Protein AF-A0A8J6Z5C6-F1 (afdb_monomer)

Secondary structure (DSSP, 8-state):
----EEEEEEEETTEEEE--------SSS----GGGGSPTT--EEEEEESSTTSSHHHHHHHHHHHHHHTT--EEEEEE----SSB-TTT-PBPPPB-PPTT-EEEEEHHHHHT-SSEEEEEEEEE--SSS--EEEEEEEE---B---S--SHHHHHHHHHHHHHTT-SEEEEEEPTT-GGGG-TTT-SEEEEEE-TTT-S-HHHHHHHHHHHHHHHHPPPP---HHHHTTHHHHTTT-EEEE--TTSPPEEEPSSP-HHHHHHHHHHH---TT-EEE-SS---HHHHHHH-

Mean predicted aligned error: 11.45 Å

Solvent-accessible surface area (backbone atoms only — not comparable to full-atom values): 16321 Å² total; per-residue (Å²): 133,91,77,66,60,81,47,38,33,26,56,56,98,87,42,65,41,82,54,79,79,76,83,62,86,54,86,99,52,83,73,79,63,68,80,70,48,52,56,89,88,60,36,29,34,16,41,33,29,76,26,72,84,25,45,54,64,60,52,52,38,51,42,38,49,56,38,45,79,68,68,52,32,36,24,40,35,27,46,35,67,70,75,53,82,40,41,92,89,69,76,43,69,65,79,58,44,52,51,39,59,62,18,34,37,38,20,14,56,66,35,56,72,74,26,68,28,37,68,46,80,74,48,77,69,37,88,51,97,89,61,58,40,20,29,35,26,34,26,70,37,53,32,46,32,45,62,38,46,24,51,44,74,67,49,45,50,44,44,53,53,50,33,58,77,73,64,41,64,35,33,44,32,49,30,30,76,72,39,63,74,42,62,32,77,93,74,24,42,24,37,36,50,25,45,34,64,66,59,37,86,52,61,71,60,43,52,50,57,49,48,58,57,50,46,68,58,60,56,77,86,74,83,64,56,74,61,56,52,68,46,47,77,44,44,77,72,51,21,32,38,37,34,54,36,81,90,45,72,76,45,75,40,66,72,82,77,51,38,60,58,53,29,52,51,46,60,74,67,70,44,68,77,87,36,48,77,47,69,61,75,87,85,44,72,73,48,47,65,41,38,109

Structure (mmCIF, N/CA/C/O backbone):
data_AF-A0A8J6Z5C6-F1
#
_entry.id   AF-A0A8J6Z5C6-F1
#
loop_
_atom_site.group_PDB
_atom_site.id
_atom_site.type_symbol
_atom_site.label_atom_id
_atom_site.label_alt_id
_atom_site.label_comp_id
_atom_site.label_asym_id
_atom_site.label_entity_id
_atom_site.label_seq_id
_atom_site.pdbx_PDB_ins_code
_atom_site.Cartn_x
_atom_site.Cartn_y
_atom_site.Cartn_z
_atom_site.occupancy
_atom_site.B_iso_or_equiv
_atom_site.auth_seq_id
_atom_site.auth_comp_id
_atom_site.auth_asym_id
_atom_site.auth_atom_id
_atom_site.pdbx_PDB_model_num
ATOM 1 N N . MET A 1 1 ? -5.268 28.852 -2.024 1.00 24.97 1 MET A N 1
ATOM 2 C CA . MET A 1 1 ? -6.071 27.633 -2.254 1.00 24.97 1 MET A CA 1
ATOM 3 C C . MET A 1 1 ? -5.165 26.640 -2.978 1.00 24.97 1 MET A C 1
ATOM 5 O O . MET A 1 1 ? -4.798 26.905 -4.113 1.00 24.97 1 MET A O 1
ATOM 9 N N . ALA A 1 2 ? -4.662 25.604 -2.300 1.00 24.92 2 ALA A N 1
ATOM 10 C CA . ALA A 1 2 ? -3.781 24.619 -2.933 1.00 24.92 2 ALA A CA 1
ATOM 11 C C . ALA A 1 2 ? -4.645 23.656 -3.759 1.00 24.92 2 ALA A C 1
ATOM 13 O O . ALA A 1 2 ? -5.286 22.771 -3.202 1.00 24.92 2 ALA A O 1
ATOM 14 N N . GLY A 1 3 ? -4.730 23.882 -5.070 1.00 28.73 3 GLY A N 1
ATOM 15 C CA . GLY A 1 3 ? -5.411 22.963 -5.978 1.00 28.73 3 GLY A CA 1
ATOM 16 C C . GLY A 1 3 ? -4.585 21.689 -6.141 1.00 28.73 3 GLY A C 1
ATOM 17 O O . GLY A 1 3 ? -3.412 21.760 -6.503 1.00 28.73 3 GLY A O 1
ATOM 18 N N . PHE A 1 4 ? -5.179 20.531 -5.869 1.00 35.91 4 PHE A N 1
ATOM 19 C CA . PHE A 1 4 ? -4.627 19.228 -6.233 1.00 35.91 4 PHE A CA 1
ATOM 20 C C . PHE A 1 4 ? -5.566 18.575 -7.249 1.00 35.91 4 PHE A C 1
ATOM 22 O O . PHE A 1 4 ? -6.786 18.681 -7.137 1.00 35.91 4 PHE A O 1
ATOM 29 N N . CYS A 1 5 ? -4.997 17.937 -8.270 1.00 40.31 5 CYS A N 1
ATOM 30 C CA . CYS A 1 5 ? -5.755 17.191 -9.270 1.00 40.31 5 CYS A CA 1
ATOM 31 C C . CYS A 1 5 ? -5.738 15.713 -8.877 1.00 40.31 5 CYS A C 1
ATOM 33 O O . CYS A 1 5 ? -4.667 15.152 -8.638 1.00 40.31 5 CYS A O 1
ATOM 35 N N . VAL A 1 6 ? -6.914 15.092 -8.795 1.00 44.38 6 VAL A N 1
ATOM 36 C CA . VAL A 1 6 ? -7.059 13.656 -8.543 1.00 44.38 6 VAL A CA 1
ATOM 37 C C . VAL A 1 6 ? -7.525 13.004 -9.833 1.00 44.38 6 VAL A C 1
ATOM 39 O O . VAL A 1 6 ? -8.583 13.349 -10.357 1.00 44.38 6 VAL A O 1
ATOM 42 N N . ARG A 1 7 ? -6.745 12.050 -10.347 1.00 53.47 7 ARG A N 1
ATOM 43 C CA . ARG A 1 7 ? -7.154 11.214 -11.478 1.00 53.47 7 ARG A CA 1
ATOM 44 C C . ARG A 1 7 ? -7.280 9.775 -10.995 1.00 53.47 7 ARG A C 1
ATOM 46 O O . ARG A 1 7 ? -6.292 9.188 -10.556 1.00 53.47 7 ARG A O 1
ATOM 53 N N . ALA A 1 8 ? -8.498 9.242 -11.042 1.00 49.47 8 ALA A N 1
ATOM 54 C CA . ALA A 1 8 ? -8.755 7.831 -10.798 1.00 49.47 8 ALA A CA 1
ATOM 55 C C . ALA A 1 8 ? -8.442 7.041 -12.069 1.00 49.47 8 ALA A C 1
ATOM 57 O O . ALA A 1 8 ? -8.932 7.364 -13.155 1.00 49.47 8 ALA A O 1
ATOM 58 N N . VAL A 1 9 ? -7.601 6.025 -11.923 1.00 58.88 9 VAL A N 1
ATOM 59 C CA . VAL A 1 9 ? -7.281 5.064 -12.974 1.00 58.88 9 VAL A CA 1
ATOM 60 C C . VAL A 1 9 ? -7.860 3.731 -12.523 1.00 58.88 9 VAL A C 1
ATOM 62 O O . VAL A 1 9 ? -7.524 3.248 -11.441 1.00 58.88 9 VAL A O 1
ATOM 65 N N . GLY A 1 10 ? -8.780 3.175 -13.304 1.00 50.94 10 GLY A N 1
ATOM 66 C CA . GLY A 1 10 ? -9.325 1.837 -13.076 1.00 50.94 10 GLY A CA 1
ATOM 67 C C . GLY A 1 10 ? -8.753 0.850 -14.082 1.00 50.94 10 GLY A C 1
ATOM 68 O O . GLY A 1 10 ? -8.144 1.254 -15.071 1.00 50.94 10 GLY A O 1
ATOM 69 N N . ARG A 1 11 ? -8.944 -0.445 -13.837 1.00 52.28 11 ARG A N 1
ATOM 70 C CA . ARG A 1 11 ? -8.564 -1.502 -14.772 1.00 52.28 11 ARG A CA 1
ATOM 71 C C . ARG A 1 11 ? -9.806 -2.152 -15.373 1.00 52.28 11 ARG A C 1
ATOM 73 O O . ARG A 1 11 ? -10.668 -2.631 -14.646 1.00 52.28 11 ARG A O 1
ATOM 80 N N . GLU A 1 12 ? -9.867 -2.205 -16.699 1.00 52.94 12 GLU A N 1
ATOM 81 C CA . GLU A 1 12 ? -10.928 -2.866 -17.463 1.00 52.94 12 GLU A CA 1
ATOM 82 C C . GLU A 1 12 ? -10.272 -3.846 -18.444 1.00 52.94 12 GLU A C 1
ATOM 84 O O . GLU A 1 12 ? -9.331 -3.491 -19.156 1.00 52.94 12 GLU A O 1
ATOM 89 N N . ASN A 1 13 ? -10.689 -5.117 -18.430 1.00 53.56 13 ASN A N 1
ATOM 90 C CA . ASN A 1 13 ? -10.105 -6.188 -19.260 1.00 53.56 13 ASN A CA 1
ATOM 91 C C . ASN A 1 13 ? -8.568 -6.324 -19.161 1.00 53.56 13 ASN A C 1
ATOM 93 O O . ASN A 1 13 ? -7.895 -6.749 -20.098 1.00 53.56 13 ASN A O 1
ATOM 97 N N . GLY A 1 14 ? -7.989 -5.970 -18.012 1.00 51.84 14 GLY A N 1
ATOM 98 C CA . GLY A 1 14 ? -6.549 -6.072 -17.774 1.00 51.84 14 GLY A CA 1
ATOM 99 C C . GLY A 1 14 ? -5.716 -4.870 -18.238 1.00 51.84 14 GLY A C 1
ATOM 100 O O . GLY A 1 14 ? -4.520 -4.859 -17.935 1.00 51.84 14 GLY A O 1
ATOM 101 N N . ASN A 1 15 ? -6.322 -3.856 -18.863 1.00 46.72 15 ASN A N 1
ATOM 102 C CA . ASN A 1 15 ? -5.680 -2.594 -19.248 1.00 46.72 15 ASN A CA 1
ATOM 103 C C . ASN A 1 15 ? -6.119 -1.449 -18.329 1.00 46.72 15 ASN A C 1
ATOM 105 O O . ASN A 1 15 ? -7.241 -1.447 -17.821 1.00 46.72 15 ASN A O 1
ATOM 109 N N . TRP A 1 16 ? -5.241 -0.471 -18.119 1.00 51.78 16 TRP A N 1
ATOM 110 C CA . TRP A 1 16 ? -5.583 0.746 -17.387 1.00 51.78 16 TRP A CA 1
ATOM 111 C C . TRP A 1 16 ? -6.468 1.654 -18.248 1.00 51.78 16 TRP A C 1
ATOM 113 O O . TRP A 1 16 ? -6.115 1.980 -19.381 1.00 51.78 16 TRP A O 1
ATOM 123 N N . THR A 1 17 ? -7.608 2.080 -17.709 1.00 46.75 17 THR A N 1
ATOM 124 C CA . THR A 1 17 ? -8.531 3.026 -18.344 1.00 46.75 17 THR A CA 1
ATOM 125 C C . THR A 1 17 ? -8.571 4.335 -17.555 1.00 46.75 17 THR A C 1
ATOM 127 O O . THR A 1 17 ? -8.575 4.363 -16.319 1.00 46.75 17 THR A O 1
ATOM 130 N N . PHE A 1 18 ? -8.570 5.458 -18.282 1.00 51.19 18 PHE A N 1
ATOM 131 C CA . PHE A 1 18 ? -8.600 6.796 -17.691 1.00 51.19 18 PHE A CA 1
ATOM 132 C C . PHE A 1 18 ? -10.026 7.320 -17.675 1.00 51.19 18 PHE A C 1
ATOM 134 O O . PHE A 1 18 ? -10.549 7.739 -18.706 1.00 51.19 18 PHE A O 1
ATOM 141 N N . GLY A 1 19 ? -10.631 7.353 -16.491 1.00 44.41 19 GLY A N 1
ATOM 142 C CA . GLY A 1 19 ? -11.879 8.070 -16.279 1.00 44.41 19 GLY A CA 1
ATOM 143 C C . GLY A 1 19 ? -11.632 9.575 -16.163 1.00 44.41 19 GLY A C 1
ATOM 144 O O . GLY A 1 19 ? -10.737 10.023 -15.443 1.00 44.41 19 GLY A O 1
ATOM 145 N N . GLN A 1 20 ? -12.449 10.371 -16.849 1.00 39.94 20 GLN A N 1
ATOM 146 C CA . GLN A 1 20 ? -12.706 11.764 -16.493 1.00 39.94 20 GLN A CA 1
ATOM 147 C C . GLN A 1 20 ? -14.164 11.805 -16.025 1.00 39.94 20 GLN A C 1
ATOM 149 O O . GLN A 1 20 ? -15.068 11.722 -16.852 1.00 39.94 20 GLN A O 1
ATOM 154 N N . LYS A 1 21 ? -14.430 11.888 -14.716 1.00 40.25 21 LYS A N 1
ATOM 155 C CA . LYS A 1 21 ? -15.774 12.280 -14.271 1.00 40.25 21 LYS A CA 1
ATOM 156 C C . LYS A 1 21 ? -15.838 13.802 -14.290 1.00 40.25 21 LYS A C 1
ATOM 158 O O . LYS A 1 21 ? -15.029 14.464 -13.640 1.00 40.25 21 LYS A O 1
ATOM 163 N N . LYS A 1 22 ? -16.757 14.348 -15.093 1.00 36.62 22 LYS A N 1
ATOM 164 C CA . LYS A 1 22 ? -17.118 15.767 -15.027 1.00 36.62 22 LYS A CA 1
ATOM 165 C C . LYS A 1 22 ? -17.648 16.051 -13.625 1.00 36.62 22 LYS A C 1
ATOM 167 O O . LYS A 1 22 ? -18.359 15.233 -13.052 1.00 36.62 22 LYS A O 1
ATOM 172 N N . VAL A 1 23 ? -17.271 17.201 -13.082 1.00 39.31 23 VAL A N 1
ATOM 173 C CA . VAL A 1 23 ? -17.863 17.704 -11.849 1.00 39.31 23 VAL A CA 1
ATOM 174 C C . VAL A 1 23 ? -19.319 18.042 -12.169 1.00 39.31 23 VAL A C 1
ATOM 176 O O . VAL A 1 23 ? -19.561 18.889 -13.024 1.00 39.31 23 VAL A O 1
ATOM 179 N N . GLU A 1 24 ? -20.274 17.340 -11.565 1.00 35.66 24 GLU A N 1
ATOM 180 C CA . GLU A 1 24 ? -21.697 17.658 -11.711 1.00 35.66 24 GLU A CA 1
ATOM 181 C C . GLU A 1 24 ? -22.130 18.610 -10.587 1.00 35.66 24 GLU A C 1
ATOM 183 O O . GLU A 1 24 ? -21.740 18.444 -9.428 1.00 35.66 24 GLU A O 1
ATOM 188 N N . GLU A 1 25 ? -22.903 19.640 -10.940 1.00 32.00 25 GLU A N 1
ATOM 189 C CA . GLU A 1 25 ? -23.510 20.561 -9.980 1.00 32.00 25 GLU A CA 1
ATOM 190 C C . GLU A 1 25 ? -24.674 19.867 -9.264 1.00 32.00 25 GLU A C 1
ATOM 192 O O . GLU A 1 25 ? -25.709 19.579 -9.861 1.00 32.00 25 GLU A O 1
ATOM 197 N N . MET A 1 26 ? -24.532 19.643 -7.959 1.00 37.94 26 MET A N 1
ATOM 198 C CA . MET A 1 26 ? -25.648 19.324 -7.072 1.00 37.94 26 MET A CA 1
ATOM 199 C C . MET A 1 26 ? -25.678 20.381 -5.968 1.00 37.94 26 MET A C 1
ATOM 201 O O . MET A 1 26 ? -24.803 20.372 -5.115 1.00 37.94 26 MET A O 1
ATOM 205 N N . GLY A 1 27 ? -26.647 21.305 -6.034 1.00 36.66 27 GLY A N 1
ATOM 206 C CA . GLY A 1 27 ? -27.062 22.277 -5.000 1.00 36.66 27 GLY A CA 1
ATOM 207 C C . GLY A 1 27 ? -26.028 22.745 -3.955 1.00 36.66 27 GLY A C 1
ATOM 208 O O . GLY A 1 27 ? -25.632 21.991 -3.075 1.00 36.66 27 GLY A O 1
ATOM 209 N N . PHE A 1 28 ? -25.694 24.044 -3.977 1.00 36.69 28 PHE A N 1
ATOM 210 C CA . PHE A 1 28 ? -24.755 24.727 -3.062 1.00 36.69 28 PHE A CA 1
ATOM 211 C C . PHE A 1 28 ? -23.359 24.076 -2.953 1.00 36.69 28 PHE A C 1
ATOM 213 O O . PHE A 1 28 ? -22.791 23.952 -1.870 1.00 36.69 28 PHE A O 1
ATOM 220 N N . GLY A 1 29 ? -22.757 23.736 -4.096 1.00 41.53 29 GLY A N 1
ATOM 221 C CA . GLY A 1 29 ? -21.311 23.520 -4.212 1.00 41.53 29 GLY A CA 1
ATOM 222 C C . GLY A 1 29 ? -20.905 22.379 -5.145 1.00 41.53 29 GLY A C 1
ATOM 223 O O . GLY A 1 29 ? -21.643 21.427 -5.364 1.00 41.53 29 GLY A O 1
ATOM 224 N N . LEU A 1 30 ? -19.686 22.464 -5.683 1.00 39.62 30 LEU A N 1
ATOM 225 C CA . LEU A 1 30 ? -19.041 21.387 -6.440 1.00 39.62 30 LEU A CA 1
ATOM 226 C C . LEU A 1 30 ? -18.433 20.386 -5.442 1.00 39.62 30 LEU A C 1
ATOM 228 O O . LEU A 1 30 ? -17.382 20.670 -4.863 1.00 39.62 30 LEU A O 1
ATOM 232 N N . LYS A 1 31 ? -19.060 19.223 -5.216 1.00 50.09 31 LYS A N 1
ATOM 233 C CA . LYS A 1 31 ? -18.489 18.158 -4.368 1.00 50.09 31 LYS A CA 1
ATOM 234 C C . LYS A 1 31 ? -18.267 16.891 -5.195 1.00 50.09 31 LYS A C 1
ATOM 236 O O . LYS A 1 31 ? -19.179 16.104 -5.410 1.00 50.09 31 LYS A O 1
ATOM 241 N N . MET A 1 32 ? -17.040 16.696 -5.675 1.00 58.56 32 MET A N 1
ATOM 242 C CA . MET A 1 32 ? -16.640 15.457 -6.349 1.00 58.56 32 MET A CA 1
ATOM 243 C C . MET A 1 32 ? -16.457 14.352 -5.301 1.00 58.56 32 MET A C 1
ATOM 245 O O . MET A 1 32 ? -15.564 14.462 -4.462 1.00 58.56 32 MET A O 1
ATOM 249 N N . ARG A 1 33 ? -17.274 13.292 -5.353 1.00 71.88 33 ARG A N 1
ATOM 250 C CA . ARG A 1 33 ? -17.019 12.063 -4.586 1.00 71.88 33 ARG A CA 1
ATOM 251 C C . ARG A 1 33 ? -15.951 11.238 -5.289 1.00 71.88 33 ARG A C 1
ATOM 253 O O . ARG A 1 33 ? -16.151 10.701 -6.380 1.00 71.88 33 ARG A O 1
ATOM 260 N N . ILE A 1 34 ? -14.789 11.152 -4.662 1.00 75.94 34 ILE A N 1
ATOM 261 C CA . ILE A 1 34 ? -13.611 10.490 -5.227 1.00 75.94 34 ILE A CA 1
ATOM 262 C C . ILE A 1 34 ? -13.839 8.977 -5.297 1.00 75.94 34 ILE A C 1
ATOM 264 O O . ILE A 1 34 ? -13.483 8.343 -6.289 1.00 75.94 34 ILE A O 1
ATOM 268 N N . SER A 1 35 ? -14.509 8.414 -4.292 1.00 75.62 35 SER A N 1
ATOM 269 C CA . SER A 1 35 ? -14.927 7.006 -4.222 1.00 75.62 35 SER A CA 1
ATOM 270 C C . SER A 1 35 ? -15.781 6.557 -5.413 1.00 75.62 35 SER A C 1
ATOM 272 O O . SER A 1 35 ? -15.736 5.392 -5.800 1.00 75.62 35 SER A O 1
ATOM 274 N N . GLU A 1 36 ? -16.509 7.474 -6.052 1.00 77.75 36 GLU A N 1
ATOM 275 C CA . GLU A 1 36 ? -17.340 7.190 -7.227 1.00 77.75 36 GLU A CA 1
ATOM 276 C C . GLU A 1 36 ? -16.576 7.316 -8.550 1.00 77.75 36 GLU A C 1
ATOM 278 O O . GLU A 1 36 ? -17.149 7.104 -9.618 1.00 77.75 36 GLU A O 1
ATOM 283 N N . SER A 1 37 ? -15.296 7.686 -8.512 1.00 69.69 37 SER A N 1
ATOM 284 C CA . SER A 1 37 ? -14.478 7.878 -9.716 1.00 69.69 37 SER A CA 1
ATOM 285 C C . SER A 1 37 ? -13.939 6.568 -10.293 1.00 69.69 37 SER A C 1
ATOM 287 O O . SER A 1 37 ? -13.426 6.563 -11.411 1.00 69.69 37 SER A O 1
ATOM 289 N N . PHE A 1 38 ? -14.046 5.463 -9.554 1.00 72.88 38 PHE A N 1
ATOM 290 C CA . PHE A 1 38 ? -13.599 4.153 -10.012 1.00 72.88 38 PHE A CA 1
ATOM 291 C C . PHE A 1 38 ? -14.667 3.455 -10.864 1.00 72.88 38 PHE A C 1
ATOM 293 O O . PHE A 1 38 ? -15.854 3.527 -10.533 1.00 72.88 38 PHE A O 1
ATOM 300 N N . PRO A 1 39 ? -14.265 2.733 -11.926 1.00 69.88 39 PRO A N 1
ATOM 301 C CA . PRO A 1 39 ? -15.148 1.802 -12.616 1.00 69.88 39 PRO A CA 1
ATOM 302 C C . PRO A 1 39 ? -15.754 0.752 -11.664 1.00 69.88 39 PRO A C 1
ATOM 304 O O . PRO A 1 39 ? -15.177 0.458 -10.609 1.00 69.88 39 PRO A O 1
ATOM 307 N N . PRO A 1 40 ? -16.891 0.135 -12.029 1.00 72.75 40 PRO A N 1
ATOM 308 C CA . PRO A 1 40 ? -17.409 -1.022 -11.308 1.00 72.75 40 PRO A CA 1
ATOM 309 C C . PRO A 1 40 ? -16.365 -2.146 -11.220 1.00 72.75 40 PRO A C 1
ATOM 311 O O . PRO A 1 40 ? -15.624 -2.393 -12.165 1.00 72.75 40 PRO A O 1
ATOM 314 N N . GLY A 1 41 ? -16.321 -2.850 -10.087 1.00 78.62 41 GLY A N 1
ATOM 315 C CA . GLY A 1 41 ? -15.446 -4.015 -9.895 1.00 78.62 41 GLY A CA 1
ATOM 316 C C . GLY A 1 41 ? -14.058 -3.718 -9.319 1.00 78.62 41 GLY A C 1
ATOM 317 O O . GLY A 1 41 ? -13.369 -4.657 -8.928 1.00 78.62 41 GLY A O 1
ATOM 318 N N . ILE A 1 42 ? -13.669 -2.448 -9.181 1.00 84.12 42 ILE A N 1
ATOM 319 C CA . ILE A 1 42 ? -12.430 -2.063 -8.492 1.00 84.12 42 ILE A CA 1
ATOM 320 C C . ILE A 1 42 ? -12.566 -2.341 -6.992 1.00 84.12 42 ILE A C 1
ATOM 322 O O . ILE A 1 42 ? -13.411 -1.741 -6.324 1.00 84.12 42 ILE A O 1
ATOM 326 N N . ARG A 1 43 ? -11.733 -3.245 -6.460 1.00 89.31 43 ARG A N 1
ATOM 327 C CA . ARG A 1 43 ? -11.734 -3.605 -5.033 1.00 89.31 43 ARG A CA 1
ATOM 328 C C . ARG A 1 43 ? -10.494 -3.123 -4.313 1.00 89.31 43 ARG A C 1
ATOM 330 O O . ARG A 1 43 ? -10.603 -2.716 -3.169 1.00 89.31 43 ARG A O 1
ATOM 337 N N . THR A 1 44 ? -9.329 -3.147 -4.942 1.00 90.88 44 THR A N 1
ATOM 338 C CA . THR A 1 44 ? -8.077 -2.707 -4.322 1.00 90.88 44 THR A CA 1
ATOM 339 C C . THR A 1 44 ? -7.558 -1.471 -5.030 1.00 90.88 44 THR A C 1
ATOM 341 O O . THR A 1 44 ? -7.374 -1.481 -6.244 1.00 90.88 44 THR A O 1
ATOM 344 N N . VAL A 1 45 ? -7.342 -0.400 -4.271 1.00 89.75 45 VAL A N 1
ATOM 345 C CA . VAL A 1 45 ? -6.920 0.903 -4.780 1.00 89.75 45 VAL A CA 1
ATOM 346 C C . VAL A 1 45 ? -5.630 1.328 -4.100 1.00 89.75 45 VAL A C 1
ATOM 348 O O . VAL A 1 45 ? -5.556 1.413 -2.874 1.00 89.75 45 VAL A O 1
ATOM 351 N N . SER A 1 46 ? -4.631 1.680 -4.903 1.00 87.19 46 SER A N 1
ATOM 352 C CA . SER A 1 46 ? -3.368 2.235 -4.420 1.00 87.19 46 SER A CA 1
ATOM 353 C C . SER A 1 46 ? -3.333 3.745 -4.578 1.00 87.19 46 SER A C 1
ATOM 355 O O . SER A 1 46 ? -3.528 4.272 -5.672 1.00 87.19 46 SER A O 1
ATOM 357 N N . ILE A 1 47 ? -3.037 4.452 -3.490 1.00 85.88 47 ILE A N 1
ATOM 358 C CA . ILE A 1 47 ? -2.818 5.898 -3.519 1.00 85.88 47 ILE A CA 1
ATOM 359 C C . ILE A 1 47 ? -1.319 6.138 -3.625 1.00 85.88 47 ILE A C 1
ATOM 361 O O . ILE A 1 47 ? -0.561 5.891 -2.686 1.00 85.88 47 ILE A O 1
ATOM 365 N N . ILE A 1 48 ? -0.890 6.628 -4.784 1.00 81.06 48 ILE A N 1
ATOM 366 C CA . ILE A 1 48 ? 0.505 6.958 -5.071 1.00 81.06 48 ILE A CA 1
ATOM 367 C C . ILE A 1 48 ? 0.651 8.464 -5.243 1.00 81.06 48 ILE A C 1
ATOM 369 O O . ILE A 1 48 ? -0.310 9.183 -5.502 1.00 81.06 48 ILE A O 1
ATOM 373 N N . GLY A 1 49 ? 1.864 8.980 -5.096 1.00 77.00 49 GLY A N 1
ATOM 374 C CA . GLY A 1 49 ? 2.086 10.410 -5.257 1.00 77.00 49 GLY A CA 1
ATOM 375 C C . GLY A 1 49 ? 3.508 10.725 -5.655 1.00 77.00 49 GLY A C 1
ATOM 376 O O . GLY A 1 49 ? 4.436 10.070 -5.174 1.00 77.00 49 GLY A O 1
ATOM 377 N N . MET A 1 50 ? 3.642 11.738 -6.510 1.00 74.00 50 MET A N 1
ATOM 378 C CA . MET A 1 50 ? 4.912 12.125 -7.132 1.00 74.00 50 MET A CA 1
ATOM 379 C C . MET A 1 50 ? 5.875 12.783 -6.137 1.00 74.00 50 MET A C 1
ATOM 381 O O . MET A 1 50 ? 7.084 12.618 -6.247 1.00 74.00 50 MET A O 1
ATOM 385 N N . SER A 1 51 ? 5.352 13.487 -5.128 1.00 68.19 51 SER A N 1
ATOM 386 C CA . SER A 1 51 ? 6.134 14.148 -4.076 1.00 68.19 51 SER A CA 1
ATOM 387 C C . SER A 1 51 ? 5.752 13.688 -2.662 1.00 68.19 51 SER A C 1
ATOM 389 O O . SER A 1 51 ? 4.671 13.127 -2.407 1.00 68.19 51 SER A O 1
ATOM 391 N N . LYS A 1 52 ? 6.643 13.944 -1.693 1.00 62.09 52 LYS A N 1
ATOM 392 C CA . LYS A 1 52 ? 6.256 13.992 -0.276 1.00 62.09 52 LYS A CA 1
ATOM 393 C C . LYS A 1 52 ? 5.324 15.190 -0.083 1.00 62.09 52 LYS A C 1
ATOM 395 O O . LYS A 1 52 ? 5.463 16.199 -0.764 1.00 62.09 52 LYS A O 1
ATOM 400 N N . ASN A 1 53 ? 4.331 15.059 0.792 1.00 65.56 53 ASN A N 1
ATOM 401 C CA . ASN A 1 53 ? 3.312 16.094 1.015 1.00 65.56 53 ASN A CA 1
ATOM 402 C C . ASN A 1 53 ? 2.506 16.480 -0.244 1.00 65.56 53 ASN A C 1
ATOM 404 O O . ASN A 1 53 ? 1.975 17.580 -0.329 1.00 65.56 53 ASN A O 1
ATOM 408 N N . ALA A 1 54 ? 2.368 15.574 -1.220 1.00 65.50 54 ALA A N 1
ATOM 409 C CA . ALA A 1 54 ? 1.488 15.776 -2.379 1.00 65.50 54 ALA A CA 1
ATOM 410 C C . ALA A 1 54 ? -0.009 15.880 -2.009 1.00 65.50 54 ALA A C 1
ATOM 412 O O . ALA A 1 54 ? -0.818 16.228 -2.856 1.00 65.50 54 ALA A O 1
ATOM 413 N N . GLY A 1 55 ? -0.386 15.544 -0.767 1.00 73.88 55 GLY A N 1
ATOM 414 C CA . GLY A 1 55 ? -1.783 15.432 -0.333 1.00 73.88 55 GLY A CA 1
ATOM 415 C C . GLY A 1 55 ? -2.320 13.996 -0.299 1.00 73.88 55 GLY A C 1
ATOM 416 O O . GLY A 1 55 ? -3.519 13.811 -0.134 1.00 73.88 55 GLY A O 1
ATOM 417 N N . LYS A 1 56 ? -1.456 12.971 -0.416 1.00 80.19 56 LYS A N 1
ATOM 418 C CA . LYS A 1 56 ? -1.853 11.548 -0.360 1.00 80.19 56 LYS A CA 1
ATOM 419 C C . LYS A 1 56 ? -2.707 11.212 0.860 1.00 80.19 56 LYS A C 1
ATOM 421 O O . LYS A 1 56 ? -3.787 10.667 0.705 1.00 80.19 56 LYS A O 1
ATOM 426 N N . THR A 1 57 ? -2.248 11.556 2.062 1.00 77.81 57 THR A N 1
ATOM 427 C CA . THR A 1 57 ? -2.976 11.235 3.299 1.00 77.81 57 THR A CA 1
ATOM 428 C C . THR A 1 57 ? -4.273 12.032 3.424 1.00 77.81 57 THR A C 1
ATOM 430 O O . THR A 1 57 ? -5.264 11.506 3.916 1.00 77.81 57 THR A O 1
ATOM 433 N N . THR A 1 58 ? -4.306 13.268 2.912 1.00 82.44 58 THR A N 1
ATOM 434 C CA . THR A 1 58 ? -5.542 14.058 2.814 1.00 82.44 58 THR A CA 1
ATOM 435 C C . THR A 1 58 ? -6.561 13.357 1.919 1.00 82.44 58 THR A C 1
ATOM 437 O O . THR A 1 58 ? -7.701 13.164 2.326 1.00 82.44 58 THR A O 1
ATOM 440 N N . LEU A 1 59 ? -6.131 12.903 0.739 1.00 84.62 59 LEU A N 1
ATOM 441 C CA . LEU A 1 59 ? -6.954 12.118 -0.178 1.00 84.62 59 LEU A CA 1
ATOM 442 C C . LEU A 1 59 ? -7.406 10.788 0.444 1.00 84.62 59 LEU A C 1
ATOM 444 O O . LEU A 1 59 ? -8.565 10.405 0.316 1.00 84.62 59 LEU A O 1
ATOM 448 N N . PHE A 1 60 ? -6.500 10.101 1.140 1.00 88.12 60 PHE A N 1
ATOM 449 C CA . PHE A 1 60 ? -6.773 8.840 1.824 1.00 88.12 60 PHE A CA 1
ATOM 450 C C . PHE A 1 60 ? -7.878 9.008 2.874 1.00 88.12 60 PHE A C 1
ATOM 452 O O . PHE A 1 60 ? -8.846 8.254 2.881 1.00 88.12 60 PHE A O 1
ATOM 459 N N . ASN A 1 61 ? -7.769 10.027 3.730 1.00 89.25 61 ASN A N 1
ATOM 460 C CA . ASN A 1 61 ? -8.765 10.306 4.764 1.00 89.25 61 ASN A CA 1
ATOM 461 C C . ASN A 1 61 ? -10.092 10.811 4.180 1.00 89.25 61 ASN A C 1
ATOM 463 O O . ASN A 1 61 ? -11.148 10.451 4.692 1.00 89.25 61 ASN A O 1
ATOM 467 N N . GLN A 1 62 ? -10.055 11.565 3.077 1.00 88.31 62 GLN A N 1
ATOM 468 C CA . GLN A 1 62 ? -11.263 11.946 2.341 1.00 88.31 62 GLN A CA 1
ATOM 469 C C . GLN A 1 62 ? -12.006 10.709 1.807 1.00 88.31 62 GLN A C 1
ATOM 471 O O . GLN A 1 62 ? -13.218 10.600 1.975 1.00 88.31 62 GLN A O 1
ATOM 476 N N . LEU A 1 63 ? -11.291 9.739 1.225 1.00 89.38 63 LEU A N 1
ATOM 477 C CA . LEU A 1 63 ? -11.885 8.471 0.789 1.00 89.38 63 LEU A CA 1
ATOM 478 C C . LEU A 1 63 ? -12.464 7.668 1.955 1.00 89.38 63 LEU A C 1
ATOM 480 O O . LEU A 1 63 ? -13.560 7.129 1.838 1.00 89.38 63 LEU A O 1
ATOM 484 N N . LEU A 1 64 ? -11.751 7.596 3.082 1.00 91.50 64 LEU A N 1
ATOM 485 C CA . LEU A 1 64 ? -12.253 6.938 4.290 1.00 91.50 64 LEU A CA 1
ATOM 486 C C . LEU A 1 64 ? -13.558 7.552 4.783 1.00 91.50 64 LEU A C 1
ATOM 488 O O . LEU A 1 64 ? -14.472 6.818 5.158 1.00 91.50 64 LEU A O 1
ATOM 492 N N . GLN A 1 65 ? -13.656 8.881 4.760 1.00 89.69 65 GLN A N 1
ATOM 493 C CA . GLN A 1 65 ? -14.886 9.575 5.109 1.00 89.69 65 GLN A CA 1
ATOM 494 C C . GLN A 1 65 ? -16.021 9.199 4.147 1.00 89.69 65 GLN A C 1
ATOM 496 O O . GLN A 1 65 ? -17.096 8.814 4.601 1.00 89.69 65 GLN A O 1
ATOM 501 N N . GLU A 1 66 ? -15.786 9.253 2.834 1.00 90.00 66 GLU A N 1
ATOM 502 C CA . GLU A 1 66 ? -16.803 8.920 1.826 1.00 90.00 66 GLU A CA 1
ATOM 503 C C . GLU A 1 66 ? -17.291 7.466 1.933 1.00 90.00 66 GLU A C 1
ATOM 505 O O . GLU A 1 66 ? -18.496 7.206 1.865 1.00 90.00 66 GLU A O 1
ATOM 510 N N . TYR A 1 67 ? -16.378 6.512 2.144 1.00 90.69 67 TYR A N 1
ATOM 511 C CA . TYR A 1 67 ? -16.740 5.108 2.351 1.00 90.69 67 TYR A CA 1
ATOM 512 C C . TYR A 1 67 ? -17.458 4.877 3.684 1.00 90.69 67 TYR A C 1
ATOM 514 O O . TYR A 1 67 ? -18.399 4.082 3.730 1.00 90.69 67 TYR A O 1
ATOM 522 N N . GLY A 1 68 ? -17.078 5.609 4.734 1.00 89.12 68 GLY A N 1
ATOM 523 C CA . GLY A 1 68 ? -17.761 5.592 6.027 1.00 89.12 68 GLY A CA 1
ATOM 524 C C . GLY A 1 68 ? -19.191 6.132 5.948 1.00 89.12 68 GLY A C 1
ATOM 525 O O . GLY A 1 68 ? -20.103 5.516 6.498 1.00 89.12 68 GLY A O 1
ATOM 526 N N . GLU A 1 69 ? -19.420 7.219 5.200 1.00 89.50 69 GLU A N 1
ATOM 527 C CA . GLU A 1 69 ? -20.763 7.746 4.896 1.00 89.50 69 GLU A CA 1
ATOM 528 C C . GLU A 1 69 ? -21.621 6.696 4.165 1.00 89.50 69 GLU A C 1
ATOM 530 O O . GLU A 1 69 ? -22.817 6.571 4.427 1.00 89.50 69 GLU A O 1
ATOM 535 N N . GLY A 1 70 ? -20.998 5.896 3.292 1.00 86.44 70 GLY A N 1
ATOM 536 C CA . GLY A 1 70 ? -21.620 4.754 2.614 1.00 86.44 70 GLY A CA 1
ATOM 537 C C . GLY A 1 70 ? -21.689 3.460 3.435 1.00 86.44 70 GLY A C 1
ATOM 538 O O . GLY A 1 70 ? -22.159 2.456 2.906 1.00 86.44 70 GLY A O 1
ATOM 539 N N . LYS A 1 71 ? -21.219 3.463 4.693 1.00 88.69 71 LYS A N 1
ATOM 540 C CA . LYS A 1 71 ? -21.123 2.295 5.593 1.00 88.69 71 LYS A CA 1
ATOM 541 C C . LYS A 1 71 ? -20.380 1.091 4.997 1.00 88.69 71 LYS A C 1
ATOM 543 O O . LYS A 1 71 ? -20.659 -0.044 5.380 1.00 88.69 71 LYS A O 1
ATOM 548 N N . ARG A 1 72 ? -19.437 1.326 4.081 1.00 91.06 72 ARG A N 1
ATOM 549 C CA . ARG A 1 72 ? -18.677 0.243 3.446 1.00 91.06 72 ARG A CA 1
ATOM 550 C C . ARG A 1 72 ? -17.598 -0.299 4.364 1.00 91.06 72 ARG A C 1
ATOM 552 O O . ARG A 1 72 ? -16.926 0.470 5.043 1.00 91.06 72 ARG A O 1
ATOM 559 N N . VAL A 1 73 ? -17.353 -1.603 4.341 1.00 93.94 73 VAL A N 1
ATOM 560 C CA . VAL A 1 73 ? -16.221 -2.202 5.064 1.00 93.94 73 VAL A CA 1
ATOM 561 C C . VAL A 1 73 ? -14.936 -1.991 4.260 1.00 93.94 73 VAL A C 1
ATOM 563 O O . VAL A 1 73 ? -14.743 -2.603 3.210 1.00 93.94 73 VAL A O 1
ATOM 566 N N . VAL A 1 74 ? -14.042 -1.133 4.758 1.00 95.75 74 VAL A N 1
ATOM 567 C CA . VAL A 1 74 ? -12.776 -0.794 4.084 1.00 95.75 74 VAL A CA 1
ATOM 568 C C . VAL A 1 74 ? -11.583 -1.496 4.735 1.00 95.75 74 VAL A C 1
ATOM 570 O O . VAL A 1 74 ? -11.452 -1.444 5.956 1.00 95.75 74 VAL A O 1
ATOM 573 N N . GLY A 1 75 ? -10.694 -2.105 3.946 1.00 96.38 75 GLY A N 1
ATOM 574 C CA . GLY A 1 75 ? -9.395 -2.628 4.392 1.00 96.38 75 GLY A CA 1
ATOM 575 C C . GLY A 1 75 ? -8.257 -1.622 4.194 1.00 96.38 75 GLY A C 1
ATOM 576 O O . GLY A 1 75 ? -8.114 -1.074 3.106 1.00 96.38 75 GLY A O 1
ATOM 577 N N . LEU A 1 76 ? -7.436 -1.367 5.216 1.00 94.44 76 LEU A N 1
ATOM 578 C CA . LEU A 1 76 ? -6.389 -0.335 5.210 1.00 94.44 76 LEU A CA 1
ATOM 579 C C . LEU A 1 76 ? -5.007 -0.917 5.464 1.00 94.44 76 LEU A C 1
ATOM 581 O O . LEU A 1 76 ? -4.750 -1.527 6.505 1.00 94.44 76 LEU A O 1
ATOM 585 N N . VAL A 1 77 ? -4.086 -0.669 4.540 1.00 90.50 77 VAL A N 1
ATOM 586 C CA . VAL A 1 77 ? -2.706 -1.153 4.628 1.00 90.50 77 VAL A CA 1
ATOM 587 C C . VAL A 1 77 ? -1.747 -0.136 4.011 1.00 90.50 77 VAL A C 1
ATOM 589 O O . VAL A 1 77 ? -2.120 0.612 3.116 1.00 90.50 77 VAL A O 1
ATOM 592 N N . SER A 1 78 ? -0.501 -0.083 4.480 1.00 85.50 78 SER A N 1
ATOM 593 C CA . SER A 1 78 ? 0.549 0.736 3.860 1.00 85.50 78 SER A CA 1
ATOM 594 C C . SER A 1 78 ? 1.549 -0.149 3.132 1.00 85.50 78 SER A C 1
ATOM 596 O O . SER A 1 78 ? 1.971 -1.175 3.660 1.00 85.50 78 SER A O 1
ATOM 598 N N . ALA A 1 79 ? 1.950 0.266 1.933 1.00 75.38 79 ALA A N 1
ATOM 599 C CA . ALA A 1 79 ? 3.034 -0.341 1.173 1.00 75.38 79 ALA A CA 1
ATOM 600 C C . ALA A 1 79 ? 4.315 0.470 1.414 1.00 75.38 79 ALA A C 1
ATOM 602 O O . ALA A 1 79 ? 4.706 1.291 0.581 1.00 75.38 79 ALA A O 1
ATOM 603 N N . GLY A 1 80 ? 4.942 0.290 2.579 1.00 61.34 80 GLY A N 1
ATOM 604 C CA . GLY A 1 80 ? 6.124 1.052 2.986 1.00 61.34 80 GLY A CA 1
ATOM 605 C C . GLY A 1 80 ? 7.117 0.204 3.770 1.00 61.34 80 GLY A C 1
ATOM 606 O O . GLY A 1 80 ? 6.738 -0.452 4.735 1.00 61.34 80 GLY A O 1
ATOM 607 N N . VAL A 1 81 ? 8.389 0.236 3.346 1.00 45.66 81 VAL A N 1
ATOM 608 C CA . VAL A 1 81 ? 9.502 -0.496 3.986 1.00 45.66 81 VAL A CA 1
ATOM 609 C C . VAL A 1 81 ? 9.909 0.095 5.334 1.00 45.66 81 VAL A C 1
ATOM 611 O O . VAL A 1 81 ? 10.508 -0.596 6.152 1.00 45.66 81 VAL A O 1
ATOM 614 N N . ASP A 1 82 ? 9.526 1.336 5.605 1.00 48.69 82 ASP A N 1
ATOM 615 C CA . ASP A 1 82 ? 10.078 2.076 6.729 1.00 48.69 82 ASP A CA 1
ATOM 616 C C . ASP A 1 82 ? 9.283 1.748 8.000 1.00 48.69 82 ASP A C 1
ATOM 618 O O . ASP A 1 82 ? 8.274 2.372 8.332 1.00 48.69 82 ASP A O 1
ATOM 622 N N . GLY A 1 83 ? 9.725 0.689 8.680 1.00 40.59 83 GLY A N 1
ATOM 623 C CA . GLY A 1 83 ? 9.253 0.238 9.989 1.00 40.59 83 GLY A CA 1
ATOM 624 C C . GLY A 1 83 ? 9.679 1.139 11.153 1.00 40.59 83 GLY A C 1
ATOM 625 O O . GLY A 1 83 ? 9.797 0.647 12.271 1.00 40.59 83 GLY A O 1
ATOM 626 N N . GLU A 1 84 ? 9.910 2.432 10.919 1.00 41.38 84 GLU A N 1
ATOM 627 C CA . GLU A 1 84 ? 10.377 3.372 11.938 1.00 41.38 84 GLU A CA 1
ATOM 628 C C . GLU A 1 84 ? 9.336 4.461 12.228 1.00 41.38 84 GLU A C 1
ATOM 630 O O . GLU A 1 84 ? 8.585 4.902 11.356 1.00 41.38 84 GLU A O 1
ATOM 635 N N . LYS A 1 85 ? 9.274 4.893 13.498 1.00 37.22 85 LYS A N 1
ATOM 636 C CA . LYS A 1 85 ? 8.323 5.901 14.013 1.00 37.22 85 LYS A CA 1
ATOM 637 C C . LYS A 1 85 ? 8.435 7.268 13.314 1.00 37.22 85 LYS A C 1
ATOM 639 O O . LYS A 1 85 ? 7.511 8.078 13.429 1.00 37.22 85 LYS A O 1
ATOM 644 N N . PHE A 1 86 ? 9.530 7.496 12.592 1.00 37.47 86 PHE A N 1
ATOM 645 C CA . PHE A 1 86 ? 9.880 8.728 11.900 1.00 37.47 86 PHE A CA 1
ATOM 646 C C . PHE A 1 86 ? 10.145 8.435 10.423 1.00 37.47 86 PHE A C 1
ATOM 648 O O . PHE A 1 86 ? 10.761 7.427 10.086 1.00 37.47 86 PHE A O 1
ATOM 655 N N . ASP A 1 87 ? 9.696 9.326 9.535 1.00 47.06 87 ASP A N 1
ATOM 656 C CA . ASP A 1 87 ? 10.196 9.340 8.159 1.00 47.06 87 ASP A CA 1
ATOM 657 C C . ASP A 1 87 ? 11.707 9.615 8.237 1.00 47.06 87 ASP A C 1
ATOM 659 O O . ASP A 1 87 ? 12.102 10.731 8.591 1.00 47.06 87 ASP A O 1
ATOM 663 N N . VAL A 1 88 ? 12.533 8.600 7.941 1.00 37.72 88 VAL A N 1
ATOM 664 C CA . VAL A 1 88 ? 14.015 8.631 7.977 1.00 37.72 88 VAL A CA 1
ATOM 665 C C . VAL A 1 88 ? 14.578 9.846 7.228 1.00 37.72 88 VAL A C 1
ATOM 667 O O . VAL A 1 88 ? 15.688 10.295 7.487 1.00 37.72 88 VAL A O 1
ATOM 670 N N . TRP A 1 89 ? 13.794 10.424 6.318 1.00 42.47 89 TRP A N 1
ATOM 671 C CA . TRP A 1 89 ? 14.192 11.575 5.523 1.00 42.47 89 TRP A CA 1
ATOM 672 C C . TRP A 1 89 ? 13.821 12.943 6.112 1.00 42.47 89 TRP A C 1
ATOM 674 O O . TRP A 1 89 ? 14.434 13.930 5.727 1.00 42.47 89 TRP A O 1
ATOM 684 N N . ASN A 1 90 ? 12.800 13.033 6.974 1.00 39.44 90 ASN A N 1
ATOM 685 C CA . ASN A 1 90 ? 12.213 14.322 7.380 1.00 39.44 90 ASN A CA 1
ATOM 686 C C . ASN A 1 90 ? 12.046 14.503 8.897 1.00 39.44 90 ASN A C 1
ATOM 688 O O . ASN A 1 90 ? 11.645 15.586 9.314 1.00 39.44 90 ASN A O 1
ATOM 692 N N . ALA A 1 91 ? 12.272 13.466 9.717 1.00 40.94 91 ALA A N 1
ATOM 693 C CA . ALA A 1 91 ? 12.046 13.487 11.172 1.00 40.94 91 ALA A CA 1
ATOM 694 C C . ALA A 1 91 ? 10.618 13.901 11.607 1.00 40.94 91 ALA A C 1
ATOM 696 O O . ALA A 1 91 ? 10.366 14.158 12.783 1.00 40.94 91 ALA A O 1
ATOM 697 N N . LEU A 1 92 ? 9.659 13.934 10.673 1.00 40.62 92 LEU A N 1
ATOM 698 C CA . LEU A 1 92 ? 8.254 14.221 10.946 1.00 40.62 92 LEU A CA 1
ATOM 699 C C . LEU A 1 92 ? 7.488 12.915 11.220 1.00 40.62 92 LEU A C 1
ATOM 701 O O . LEU A 1 92 ? 7.776 11.891 10.585 1.00 40.62 92 LEU A O 1
ATOM 705 N N . PRO A 1 93 ? 6.500 12.925 12.137 1.00 52.66 93 PRO A N 1
ATOM 706 C CA . PRO A 1 93 ? 5.660 11.761 12.394 1.00 52.66 93 PRO A CA 1
ATOM 707 C C . PRO A 1 93 ? 4.941 11.308 11.117 1.00 52.66 93 PRO A C 1
ATOM 709 O O . PRO A 1 93 ? 4.388 12.137 10.392 1.00 52.66 93 PRO A O 1
ATOM 712 N N . LYS A 1 94 ? 4.896 9.992 10.855 1.00 60.66 94 LYS A N 1
ATOM 713 C CA . LYS A 1 94 ? 4.097 9.442 9.746 1.00 60.66 94 LYS A CA 1
ATOM 714 C C . LYS A 1 94 ? 2.634 9.893 9.907 1.00 60.66 94 LYS A C 1
ATOM 716 O O . LYS A 1 94 ? 2.080 9.693 10.995 1.00 60.66 94 LYS A O 1
ATOM 721 N N . PRO A 1 95 ? 2.016 10.499 8.875 1.00 63.81 95 PRO A N 1
ATOM 722 C CA . PRO A 1 95 ? 0.666 11.032 8.989 1.00 63.81 95 PRO A CA 1
ATOM 723 C C . PRO A 1 95 ? -0.328 9.896 9.258 1.00 63.81 95 PRO A C 1
ATOM 725 O O . PRO A 1 95 ? -0.244 8.827 8.652 1.00 63.81 95 PRO A O 1
ATOM 728 N N . ALA A 1 96 ? -1.233 10.119 10.210 1.00 83.06 96 ALA A N 1
ATOM 729 C CA . ALA A 1 96 ? -2.217 9.128 10.623 1.00 83.06 96 ALA A CA 1
ATOM 730 C C . ALA A 1 96 ? -3.407 9.069 9.655 1.00 83.06 96 ALA A C 1
ATOM 732 O O . ALA A 1 96 ? -3.784 10.069 9.033 1.00 83.06 96 ALA A O 1
ATOM 733 N N . VAL A 1 97 ? -4.014 7.888 9.566 1.00 90.25 97 VAL A N 1
ATOM 734 C CA . VAL A 1 97 ? -5.299 7.683 8.894 1.00 90.25 97 VAL A CA 1
ATOM 735 C C . VAL A 1 97 ? -6.429 7.629 9.919 1.00 90.25 97 VAL A C 1
ATOM 737 O O . VAL A 1 97 ? -6.189 7.340 11.094 1.00 90.25 97 VAL A O 1
ATOM 740 N N . LEU A 1 98 ? -7.652 7.908 9.473 1.00 93.62 98 LEU A N 1
ATOM 741 C CA . LEU A 1 98 ? -8.845 8.012 10.318 1.00 93.62 98 LEU A CA 1
ATOM 742 C C . LEU A 1 98 ? -9.882 6.937 9.942 1.00 93.62 98 LEU A C 1
ATOM 744 O O . LEU A 1 98 ? -10.859 7.248 9.259 1.00 93.62 98 LEU A O 1
ATOM 748 N N . PRO A 1 99 ? -9.680 5.660 10.321 1.00 94.94 99 PRO A N 1
ATOM 749 C CA . PRO A 1 99 ? -10.652 4.609 10.050 1.00 94.94 99 PRO A CA 1
ATOM 750 C C . PRO A 1 99 ? -11.982 4.894 10.749 1.00 94.94 99 PRO A C 1
ATOM 752 O O . PRO A 1 99 ? -12.021 5.332 11.902 1.00 94.94 99 PRO A O 1
ATOM 755 N N . HIS A 1 100 ? -13.080 4.579 10.070 1.00 94.44 100 HIS A N 1
ATOM 756 C CA . HIS A 1 100 ? -14.406 4.580 10.676 1.00 94.44 100 HIS A CA 1
ATOM 757 C C . HIS A 1 100 ? -14.680 3.217 11.348 1.00 94.44 100 HIS A C 1
ATOM 759 O O . HIS A 1 100 ? -14.000 2.226 11.057 1.00 94.44 100 HIS A O 1
ATOM 765 N N . PRO A 1 101 ? -15.662 3.119 12.265 1.00 96.00 101 PRO A N 1
ATOM 766 C CA . PRO A 1 101 ? -16.065 1.834 12.827 1.00 96.00 101 PRO A CA 1
ATOM 767 C C . PRO A 1 101 ? -16.398 0.815 11.729 1.00 96.00 101 PRO A C 1
ATOM 769 O O . PRO A 1 101 ? -17.024 1.154 10.723 1.00 96.00 101 PRO A O 1
ATOM 772 N N . GLY A 1 102 ? -15.951 -0.424 11.916 1.00 95.94 102 GLY A N 1
ATOM 773 C CA . GLY A 1 102 ? -16.094 -1.514 10.953 1.00 95.94 102 GLY A CA 1
ATOM 774 C C . GLY A 1 102 ? -14.933 -1.665 9.965 1.00 95.94 102 GLY A C 1
ATOM 775 O O . GLY A 1 102 ? -14.756 -2.777 9.467 1.00 95.94 102 GLY A O 1
ATOM 776 N N . SER A 1 103 ? -14.116 -0.626 9.719 1.00 97.25 103 SER A N 1
ATOM 777 C CA . SER A 1 103 ? -12.923 -0.754 8.863 1.00 97.25 103 SER A CA 1
ATOM 778 C C . SER A 1 103 ? -11.957 -1.807 9.418 1.00 97.25 103 SER A C 1
ATOM 780 O O . SER A 1 103 ? -11.823 -1.964 10.634 1.00 97.25 103 SER A O 1
ATOM 782 N N . LEU A 1 104 ? -11.246 -2.498 8.532 1.00 97.56 104 LEU A N 1
ATOM 783 C CA . LEU A 1 104 ? -10.154 -3.398 8.879 1.00 97.56 104 LEU A CA 1
ATOM 784 C C . LEU A 1 104 ? -8.814 -2.718 8.635 1.00 97.56 104 LEU A C 1
ATOM 786 O O . LEU A 1 104 ? -8.618 -2.054 7.622 1.00 97.56 104 LEU A O 1
ATOM 790 N N . VAL A 1 105 ? -7.871 -2.912 9.544 1.00 95.50 105 VAL A N 1
ATOM 791 C CA . VAL A 1 105 ? -6.529 -2.341 9.464 1.00 95.50 105 VAL A CA 1
ATOM 792 C C . VAL A 1 105 ? -5.505 -3.458 9.576 1.00 95.50 105 VAL A C 1
ATOM 794 O O . VAL A 1 105 ? -5.595 -4.291 10.474 1.00 95.50 105 VAL A O 1
ATOM 797 N N . ALA A 1 106 ? -4.521 -3.462 8.678 1.00 93.75 106 ALA A N 1
ATOM 798 C CA . ALA A 1 106 ? -3.325 -4.286 8.792 1.00 93.75 106 ALA A CA 1
ATOM 799 C C . ALA A 1 106 ? -2.147 -3.390 9.191 1.00 93.75 106 ALA A C 1
ATOM 801 O O . ALA A 1 106 ? -1.571 -2.686 8.353 1.00 93.75 106 ALA A O 1
ATOM 802 N N . THR A 1 107 ? -1.802 -3.391 10.477 1.00 91.06 107 THR A N 1
ATOM 803 C CA . THR A 1 107 ? -0.723 -2.555 11.023 1.00 91.06 107 THR A CA 1
ATOM 804 C C . THR A 1 107 ? 0.001 -3.247 12.175 1.00 91.06 107 THR A C 1
ATOM 806 O O . THR A 1 107 ? -0.413 -4.314 12.635 1.00 91.06 107 THR A O 1
ATOM 809 N N . SER A 1 108 ? 1.125 -2.685 12.612 1.00 90.00 108 SER A N 1
ATOM 810 C CA . SER A 1 108 ? 1.921 -3.278 13.676 1.00 90.00 108 SER A CA 1
ATOM 811 C C . SER A 1 108 ? 1.221 -3.222 15.030 1.00 90.00 108 SER A C 1
ATOM 813 O O . SER A 1 108 ? 0.441 -2.309 15.300 1.00 90.00 108 SER A O 1
ATOM 815 N N . LYS A 1 109 ? 1.542 -4.172 15.916 1.00 88.94 109 LYS A N 1
ATOM 816 C CA . LYS A 1 109 ? 1.001 -4.204 17.287 1.00 88.94 109 LYS A CA 1
ATOM 817 C C . LYS A 1 109 ? 1.190 -2.873 18.015 1.00 88.94 109 LYS A C 1
ATOM 819 O O . LYS A 1 109 ? 0.244 -2.326 18.565 1.00 88.94 109 LYS A O 1
ATOM 824 N N . GLN A 1 110 ? 2.397 -2.315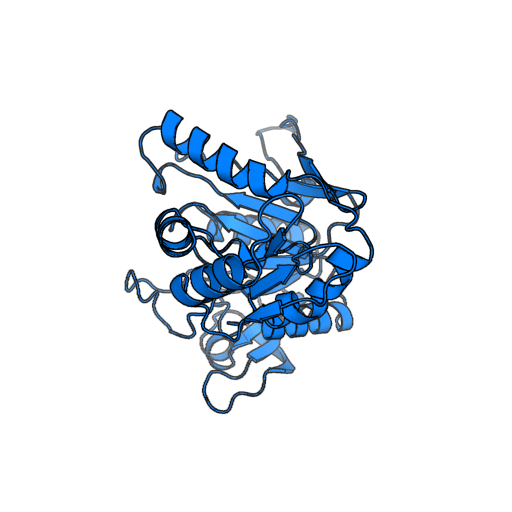 17.925 1.00 87.50 110 GLN A N 1
ATOM 825 C CA . GLN A 1 110 ? 2.716 -1.027 18.530 1.00 87.50 110 GLN A CA 1
ATOM 826 C C . GLN A 1 110 ? 1.868 0.110 17.947 1.00 87.50 110 GLN A C 1
ATOM 828 O O . GLN A 1 110 ? 1.430 0.981 18.685 1.00 87.50 110 GLN A O 1
ATOM 833 N N . ALA A 1 111 ? 1.594 0.106 16.639 1.00 88.94 111 ALA A N 1
ATOM 834 C CA . ALA A 1 111 ? 0.738 1.123 16.037 1.00 88.94 111 ALA A CA 1
ATOM 835 C C . ALA A 1 111 ? -0.731 1.009 16.480 1.00 88.94 111 ALA A C 1
ATOM 837 O O . ALA A 1 111 ? -1.413 2.028 16.494 1.00 88.94 111 ALA A O 1
ATOM 838 N N . ILE A 1 112 ? -1.206 -0.191 16.841 1.00 92.00 112 ILE A N 1
ATOM 839 C CA . ILE A 1 112 ? -2.529 -0.408 17.454 1.00 92.00 112 ILE A CA 1
ATOM 840 C C . ILE A 1 112 ? -2.546 0.121 18.893 1.00 92.00 112 ILE A C 1
ATOM 842 O O . ILE A 1 112 ? -3.501 0.784 19.287 1.00 92.00 112 ILE A O 1
ATOM 846 N N . GLU A 1 113 ? -1.498 -0.161 19.670 1.00 91.38 113 GLU A N 1
ATOM 847 C CA . GLU A 1 113 ? -1.369 0.275 21.070 1.00 91.38 113 GLU A CA 1
ATOM 848 C C . GLU A 1 113 ? -1.233 1.802 21.193 1.00 91.38 113 GLU A C 1
ATOM 850 O O . GLU A 1 113 ? -1.858 2.404 22.065 1.00 91.38 113 GLU A O 1
ATOM 855 N N . ASP A 1 114 ? -0.480 2.425 20.281 1.00 91.06 114 ASP A N 1
ATOM 856 C CA . ASP A 1 114 ? -0.253 3.875 20.217 1.00 91.06 114 ASP A CA 1
ATOM 857 C C . ASP A 1 114 ? -1.433 4.644 19.567 1.00 91.06 114 ASP A C 1
ATOM 859 O O . ASP A 1 114 ? -1.370 5.868 19.425 1.00 91.06 114 ASP A O 1
ATOM 863 N N . ALA A 1 115 ? -2.487 3.957 19.106 1.00 93.19 115 ALA A N 1
ATOM 864 C CA . ALA A 1 115 ? -3.589 4.576 18.371 1.00 93.19 115 ALA A CA 1
ATOM 865 C C . ALA A 1 115 ? -4.610 5.282 19.276 1.00 93.19 115 ALA A C 1
ATOM 867 O O . ALA A 1 115 ? -4.935 4.838 20.378 1.00 93.19 115 ALA A O 1
ATOM 868 N N . GLU A 1 116 ? -5.223 6.337 18.740 1.00 96.12 116 GLU A N 1
ATOM 869 C CA . GLU A 1 116 ? -6.432 6.932 19.321 1.00 96.12 116 GLU A CA 1
ATOM 870 C C . GLU A 1 116 ? -7.678 6.088 19.006 1.00 96.12 116 GLU A C 1
ATOM 872 O O . GLU A 1 116 ? -8.633 6.047 19.788 1.00 96.12 116 GLU A O 1
ATOM 877 N N . ALA A 1 117 ? -7.675 5.411 17.852 1.00 96.44 117 ALA A N 1
ATOM 878 C CA . ALA A 1 117 ? -8.704 4.444 17.487 1.00 96.44 117 ALA A CA 1
ATOM 879 C C . ALA A 1 117 ? -8.684 3.225 18.421 1.00 96.44 117 ALA A C 1
ATOM 881 O O . ALA A 1 117 ? -7.652 2.843 18.975 1.00 96.44 117 ALA A O 1
ATOM 882 N N . ARG A 1 118 ? -9.845 2.582 18.581 1.00 97.81 118 ARG A N 1
ATOM 883 C CA . ARG A 1 118 ? -9.969 1.329 19.340 1.00 97.81 118 ARG A CA 1
ATOM 884 C C . ARG A 1 118 ? -10.232 0.175 18.405 1.00 97.81 118 ARG A C 1
ATOM 886 O O . ARG A 1 118 ? -11.068 0.286 17.509 1.00 97.81 118 ARG A O 1
ATOM 893 N N . PHE A 1 119 ? -9.546 -0.928 18.663 1.00 98.19 119 PHE A N 1
ATOM 894 C CA . PHE A 1 119 ? -9.505 -2.073 17.776 1.00 98.19 119 PHE A CA 1
ATOM 895 C C . PHE A 1 119 ? -9.819 -3.372 18.508 1.00 98.19 119 PHE A C 1
ATOM 897 O O . PHE A 1 119 ? -9.427 -3.559 19.657 1.00 98.19 119 PHE A O 1
ATOM 904 N N . GLU A 1 120 ? -10.469 -4.282 17.797 1.00 97.88 120 GLU A N 1
ATOM 905 C CA . GLU A 1 120 ? -10.515 -5.705 18.108 1.00 97.88 120 GLU A CA 1
ATOM 906 C C . GLU A 1 120 ? -9.476 -6.410 17.231 1.00 97.88 120 GLU A C 1
ATOM 908 O O . GLU A 1 120 ? -9.519 -6.299 16.005 1.00 97.88 120 GLU A O 1
ATOM 913 N N . ILE A 1 121 ? -8.519 -7.111 17.841 1.00 97.19 121 ILE A N 1
ATOM 914 C CA . ILE A 1 121 ? -7.522 -7.887 17.095 1.00 97.19 121 ILE A CA 1
ATOM 915 C C . ILE A 1 121 ? -8.179 -9.174 16.596 1.00 97.19 121 ILE A C 1
ATOM 917 O O . ILE A 1 121 ? -8.716 -9.938 17.392 1.00 97.19 121 ILE A O 1
ATOM 921 N N . ILE A 1 122 ? -8.099 -9.420 15.289 1.00 96.69 122 ILE A N 1
ATOM 922 C CA . ILE A 1 122 ? -8.710 -10.583 14.639 1.00 96.69 122 ILE A CA 1
ATOM 923 C C . ILE A 1 122 ? -7.693 -11.713 14.488 1.00 96.69 122 ILE A C 1
ATOM 925 O O . ILE A 1 122 ? -7.920 -12.837 14.923 1.00 96.69 122 ILE A O 1
ATOM 929 N N . GLU A 1 123 ? -6.562 -11.421 13.848 1.00 94.44 123 GLU A N 1
ATOM 930 C CA . GLU A 1 123 ? -5.504 -12.400 13.616 1.00 94.44 123 GLU A CA 1
ATOM 931 C C . GLU A 1 123 ? -4.151 -11.710 13.461 1.00 94.44 123 GLU A C 1
ATOM 933 O O . GLU A 1 123 ? -4.055 -10.515 13.165 1.00 94.44 123 GLU A O 1
ATOM 938 N N . LYS A 1 124 ? -3.082 -12.486 13.617 1.00 93.12 124 LYS A N 1
ATOM 939 C CA . LYS A 1 124 ? -1.742 -12.052 13.239 1.00 93.12 124 LYS A CA 1
ATOM 940 C C . LYS A 1 124 ? -1.503 -12.415 11.771 1.00 93.12 124 LYS A C 1
ATOM 942 O O . LYS A 1 124 ? -1.602 -13.579 11.401 1.00 93.12 124 LYS A O 1
ATOM 947 N N . VAL A 1 125 ? -1.167 -11.428 10.939 1.00 88.50 125 VAL A N 1
ATOM 948 C CA . VAL A 1 125 ? -0.938 -11.616 9.487 1.00 88.50 125 VAL A CA 1
ATOM 949 C C . VAL A 1 125 ? 0.544 -11.729 9.123 1.00 88.50 125 VAL A C 1
ATOM 951 O O . VAL A 1 125 ? 0.892 -12.157 8.018 1.00 88.50 125 VAL A O 1
ATOM 954 N N . LYS A 1 126 ? 1.432 -11.360 10.054 1.00 84.06 126 LYS A N 1
ATOM 955 C CA . LYS A 1 126 ? 2.882 -11.490 9.916 1.00 84.06 126 LYS A CA 1
ATOM 956 C C . LYS A 1 126 ? 3.536 -11.722 11.272 1.00 84.06 126 LYS A C 1
ATOM 958 O O . LYS A 1 126 ? 3.497 -10.848 12.139 1.00 84.06 126 LYS A O 1
ATOM 963 N N . ASP A 1 127 ? 4.209 -12.860 11.392 1.00 73.88 127 ASP A N 1
ATOM 964 C CA . ASP A 1 127 ? 5.217 -13.086 12.422 1.00 73.88 127 ASP A CA 1
ATOM 965 C C . ASP A 1 127 ? 6.522 -12.395 12.052 1.00 73.88 127 ASP A C 1
ATOM 967 O O . ASP A 1 127 ? 6.871 -12.254 10.874 1.00 73.88 127 ASP A O 1
ATOM 971 N N . SER A 1 128 ? 7.258 -11.971 13.070 1.00 63.06 128 SER A N 1
ATOM 972 C CA . SER A 1 128 ? 8.516 -11.290 12.854 1.00 63.06 128 SER A CA 1
ATOM 973 C C . SER A 1 128 ? 9.557 -11.681 13.892 1.00 63.06 128 SER A C 1
ATOM 975 O O . SER A 1 128 ? 9.350 -11.494 15.085 1.00 63.06 128 SER A O 1
ATOM 977 N N . SER A 1 129 ? 10.698 -12.182 13.412 1.00 51.81 129 SER A N 1
ATOM 978 C CA . SER A 1 129 ? 11.913 -12.396 14.203 1.00 51.81 129 SER A CA 1
ATOM 979 C C . SER A 1 129 ? 12.883 -11.200 14.164 1.00 51.81 129 SER A C 1
ATOM 981 O O . SER A 1 129 ? 13.729 -11.094 15.042 1.00 51.81 129 SER A O 1
ATOM 983 N N . ILE A 1 130 ? 12.777 -10.298 13.168 1.00 53.00 130 ILE A N 1
ATOM 984 C CA . ILE A 1 130 ? 13.724 -9.181 12.899 1.00 53.00 130 ILE A CA 1
ATOM 985 C C . ILE A 1 130 ? 12.962 -7.863 12.571 1.00 53.00 130 ILE A C 1
ATOM 987 O O . ILE A 1 130 ? 13.384 -7.033 11.777 1.00 53.00 130 ILE A O 1
ATOM 991 N N . GLY A 1 131 ? 11.772 -7.651 13.132 1.00 64.44 131 GLY A N 1
ATOM 992 C CA . GLY A 1 131 ? 10.892 -6.518 12.781 1.00 64.44 131 GLY A CA 1
ATOM 993 C C . GLY A 1 131 ? 9.583 -6.512 13.574 1.00 64.44 131 GLY A C 1
ATOM 994 O O . GLY A 1 131 ? 9.443 -7.292 14.513 1.00 64.44 131 GLY A O 1
ATOM 995 N N . GLN A 1 132 ? 8.598 -5.700 13.182 1.00 73.06 132 GLN A N 1
ATOM 996 C CA . GLN A 1 132 ? 7.326 -5.611 13.910 1.00 73.06 132 GLN A CA 1
ATOM 997 C C . GLN A 1 132 ? 6.311 -6.678 13.474 1.00 73.06 132 GLN A C 1
ATOM 999 O O . GLN A 1 132 ? 6.098 -6.902 12.281 1.00 73.06 132 GLN A O 1
ATOM 1004 N N . GLU A 1 133 ? 5.656 -7.302 14.454 1.00 86.19 133 GLU A N 1
ATOM 1005 C CA . GLU A 1 133 ? 4.477 -8.143 14.230 1.00 86.19 133 GLU A CA 1
ATOM 1006 C C . GLU A 1 133 ? 3.337 -7.298 13.663 1.00 86.19 133 GLU A C 1
ATOM 1008 O O . GLU A 1 133 ? 3.065 -6.206 14.176 1.00 86.19 133 GLU A O 1
ATOM 1013 N N . VAL A 1 134 ? 2.660 -7.810 12.635 1.00 88.56 134 VAL A N 1
ATOM 1014 C CA . VAL A 1 134 ? 1.504 -7.143 12.020 1.00 88.56 134 VAL A CA 1
ATOM 1015 C C . VAL A 1 134 ? 0.251 -7.934 12.316 1.00 88.56 134 VAL A C 1
ATOM 1017 O O . VAL A 1 134 ? 0.195 -9.152 12.118 1.00 88.56 134 VAL A O 1
ATOM 1020 N N . TYR A 1 135 ? -0.767 -7.205 12.742 1.00 93.38 135 TYR A N 1
ATOM 1021 C CA . TYR A 1 135 ? -2.073 -7.732 13.073 1.00 93.38 135 TYR A CA 1
ATOM 1022 C C . TYR A 1 135 ? -3.116 -7.181 12.116 1.00 93.38 135 TYR A C 1
ATOM 1024 O O . TYR A 1 135 ? -3.059 -6.020 11.705 1.00 93.38 135 TYR A O 1
ATOM 1032 N N . LEU A 1 136 ? -4.074 -8.038 11.788 1.00 95.88 136 LEU A N 1
ATOM 1033 C CA . LEU A 1 136 ? -5.359 -7.617 11.277 1.00 95.88 136 LEU A CA 1
ATOM 1034 C C . LEU A 1 136 ? -6.239 -7.246 12.468 1.00 95.88 136 LEU A C 1
ATOM 1036 O O . LEU A 1 136 ? -6.438 -8.059 13.374 1.00 95.88 136 LEU A O 1
ATOM 1040 N N . ALA A 1 137 ? -6.795 -6.042 12.448 1.00 97.12 137 ALA A N 1
ATOM 1041 C CA . ALA A 1 137 ? -7.671 -5.568 13.504 1.00 97.12 137 ALA A CA 1
ATOM 1042 C C . ALA A 1 137 ? -8.886 -4.828 12.938 1.00 97.12 137 ALA A C 1
ATOM 1044 O O . ALA A 1 137 ? -8.786 -4.126 11.930 1.00 97.12 137 ALA A O 1
ATOM 1045 N N . ARG A 1 138 ? -10.040 -4.984 13.588 1.00 97.88 138 ARG A N 1
ATOM 1046 C CA . ARG A 1 138 ? -11.284 -4.287 13.254 1.00 97.88 138 ARG A CA 1
ATOM 1047 C C . ARG A 1 138 ? -11.423 -3.038 14.101 1.00 97.88 138 ARG A C 1
ATOM 1049 O O . ARG A 1 138 ? -11.338 -3.105 15.323 1.00 97.88 138 ARG A O 1
ATOM 1056 N N . THR A 1 139 ? -11.683 -1.905 13.467 1.00 98.12 139 THR A N 1
ATOM 1057 C CA . THR A 1 139 ? -11.954 -0.644 14.159 1.00 98.12 139 THR A CA 1
ATOM 1058 C C . THR A 1 139 ? -13.308 -0.720 14.862 1.00 98.12 139 THR A C 1
ATOM 1060 O O . THR A 1 139 ? -14.348 -0.809 14.211 1.00 98.12 139 THR A O 1
ATOM 1063 N N . ILE A 1 140 ? -13.306 -0.649 16.190 1.00 97.62 140 ILE A N 1
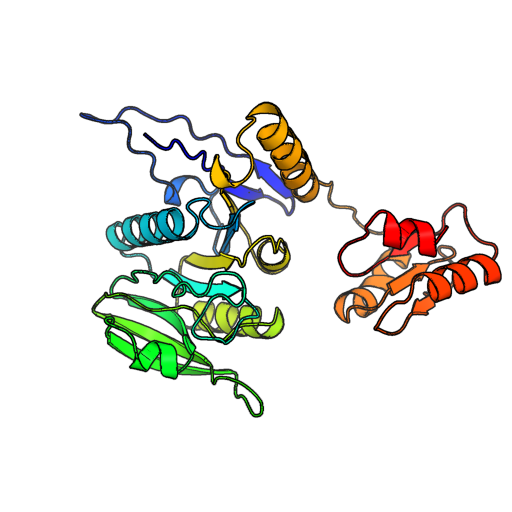ATOM 1064 C CA . ILE A 1 140 ? -14.508 -0.564 17.033 1.00 97.62 140 ILE A CA 1
ATOM 1065 C C . ILE A 1 140 ? -14.903 0.900 17.243 1.00 97.62 140 ILE A C 1
ATOM 1067 O O . ILE A 1 140 ? -16.081 1.250 17.205 1.00 97.62 140 ILE A O 1
ATOM 1071 N N . ARG A 1 141 ? -13.907 1.777 17.407 1.00 96.88 141 ARG A N 1
ATOM 1072 C CA . ARG A 1 141 ? -14.088 3.229 17.510 1.00 96.88 141 ARG A CA 1
ATOM 1073 C C . ARG A 1 141 ? -13.061 3.934 16.634 1.00 96.88 141 ARG A C 1
ATOM 1075 O O . ARG A 1 141 ? -11.874 3.634 16.737 1.00 96.88 141 ARG A O 1
ATOM 1082 N N . GLY A 1 142 ? -13.522 4.879 15.817 1.00 94.00 142 GLY A N 1
ATOM 1083 C CA . GLY A 1 142 ? -12.646 5.692 14.977 1.00 94.00 142 GLY A CA 1
ATOM 1084 C C . GLY A 1 142 ? -11.718 6.605 15.785 1.00 94.00 142 GLY A C 1
ATOM 1085 O O . GLY A 1 142 ? -12.009 6.963 16.928 1.00 94.00 142 GLY A O 1
ATOM 1086 N N . GLY A 1 143 ? -10.601 6.971 15.169 1.00 93.38 143 GLY A N 1
ATOM 1087 C CA . GLY A 1 143 ? -9.522 7.771 15.749 1.00 93.38 143 GLY A CA 1
ATOM 1088 C C . GLY A 1 143 ? -8.256 7.640 14.905 1.00 93.38 143 GLY A C 1
ATOM 1089 O O . GLY A 1 143 ? -8.210 6.817 13.991 1.00 93.38 143 GLY A O 1
ATOM 1090 N N . ALA A 1 144 ? -7.233 8.443 15.180 1.00 93.00 144 ALA A N 1
ATOM 1091 C CA . ALA A 1 144 ? -5.968 8.356 14.460 1.00 93.00 144 ALA A CA 1
ATOM 1092 C C . ALA A 1 144 ? -5.260 7.006 14.685 1.00 93.00 144 ALA A C 1
ATOM 1094 O O . ALA A 1 144 ? -5.101 6.547 15.818 1.00 93.00 144 ALA A O 1
ATOM 1095 N N . VAL A 1 145 ? -4.786 6.393 13.597 1.00 92.00 145 VAL A N 1
ATOM 1096 C CA . VAL A 1 145 ? -3.883 5.230 13.617 1.00 92.00 145 VAL A CA 1
ATOM 1097 C C . VAL A 1 145 ? -2.826 5.357 12.525 1.00 92.00 145 VAL A C 1
ATOM 1099 O O . VAL A 1 145 ? -3.065 5.926 11.458 1.00 92.00 145 VAL A O 1
ATOM 1102 N N . LYS A 1 146 ? -1.636 4.812 12.773 1.00 88.94 146 LYS A N 1
ATOM 1103 C CA . LYS A 1 146 ? -0.564 4.735 11.773 1.00 88.94 146 LYS A CA 1
ATOM 1104 C C . LYS A 1 146 ? -0.578 3.365 11.100 1.00 88.94 146 LYS A C 1
ATOM 1106 O O . LYS A 1 146 ? -0.721 2.345 11.766 1.00 88.94 146 LYS A O 1
ATOM 1111 N N . LEU A 1 147 ? -0.376 3.334 9.784 1.00 86.62 147 LEU A N 1
ATOM 1112 C CA . LEU A 1 147 ? -0.242 2.097 9.007 1.00 86.62 147 LEU A CA 1
ATOM 1113 C C . LEU A 1 147 ? 1.246 1.745 8.854 1.00 86.62 147 LEU A C 1
ATOM 1115 O O . LEU A 1 147 ? 1.957 2.392 8.081 1.00 86.62 147 LEU A O 1
ATOM 1119 N N . ILE A 1 148 ? 1.749 0.769 9.612 1.00 81.19 148 ILE A N 1
ATOM 1120 C CA . ILE A 1 148 ? 3.178 0.406 9.694 1.00 81.19 148 ILE A CA 1
ATOM 1121 C C . ILE A 1 148 ? 3.324 -1.126 9.716 1.00 81.19 148 ILE A C 1
ATOM 1123 O O . ILE A 1 148 ? 2.424 -1.831 10.157 1.00 81.19 148 ILE A O 1
ATOM 1127 N N . GLY A 1 149 ? 4.458 -1.653 9.239 1.00 70.44 149 GLY A N 1
ATOM 1128 C CA . GLY A 1 149 ? 4.843 -3.061 9.431 1.00 70.44 149 GLY A CA 1
ATOM 1129 C C . GLY A 1 149 ? 4.735 -3.969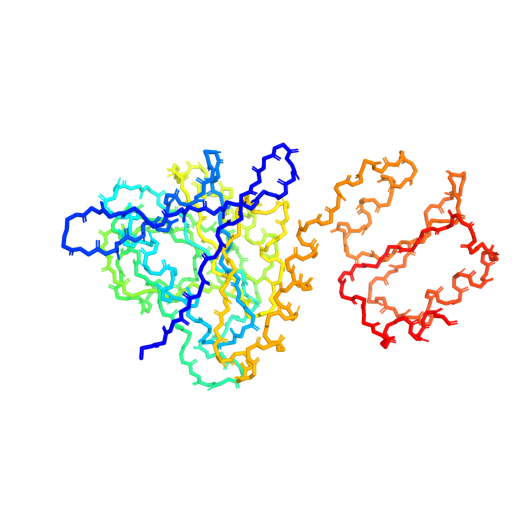 8.199 1.00 70.44 149 GLY A C 1
ATOM 1130 O O . GLY A 1 149 ? 5.170 -5.122 8.259 1.00 70.44 149 GLY A O 1
ATOM 1131 N N . ASN A 1 150 ? 4.260 -3.447 7.060 1.00 65.06 150 ASN A N 1
ATOM 1132 C CA . ASN A 1 150 ? 4.113 -4.181 5.794 1.00 65.06 150 ASN A CA 1
ATOM 1133 C C . ASN A 1 150 ? 5.132 -3.724 4.721 1.00 65.06 150 ASN A C 1
ATOM 1135 O O . ASN A 1 150 ? 4.763 -3.056 3.753 1.00 65.06 150 ASN A O 1
ATOM 1139 N N . PRO A 1 151 ? 6.428 -4.068 4.873 1.00 62.84 151 PRO A N 1
ATOM 1140 C CA . PRO A 1 151 ? 7.494 -3.594 3.999 1.00 62.84 151 PRO A CA 1
ATOM 1141 C C . PRO A 1 151 ? 7.533 -4.281 2.632 1.00 62.84 151 PRO A C 1
ATOM 1143 O O . PRO A 1 151 ? 8.001 -3.691 1.660 1.00 62.84 151 PRO A O 1
ATOM 1146 N N . SER A 1 152 ? 7.078 -5.532 2.536 1.00 72.25 152 SER A N 1
ATOM 1147 C CA . SER A 1 152 ? 7.262 -6.352 1.336 1.00 72.25 152 SER A CA 1
ATOM 1148 C C . SER A 1 152 ? 5.964 -6.562 0.555 1.00 72.25 152 SER A C 1
ATOM 1150 O O . SER A 1 152 ? 4.868 -6.546 1.115 1.00 72.25 152 SER A O 1
ATOM 1152 N N . ARG A 1 153 ? 6.083 -6.859 -0.750 1.00 74.12 153 ARG A N 1
ATOM 1153 C CA . ARG A 1 153 ? 4.938 -7.278 -1.584 1.00 74.12 153 ARG A CA 1
ATOM 1154 C C . ARG A 1 153 ? 4.235 -8.513 -1.013 1.00 74.12 153 ARG A C 1
ATOM 1156 O O . ARG A 1 153 ? 3.018 -8.627 -1.110 1.00 74.12 153 ARG A O 1
ATOM 1163 N N . ARG A 1 154 ? 4.991 -9.432 -0.402 1.00 77.31 154 ARG A N 1
ATOM 1164 C CA . ARG A 1 154 ? 4.450 -10.638 0.241 1.00 77.31 154 ARG A CA 1
ATOM 1165 C C . ARG A 1 154 ? 3.572 -10.287 1.441 1.00 77.31 154 ARG A C 1
ATOM 1167 O O . ARG A 1 154 ? 2.483 -10.839 1.562 1.00 77.31 154 ARG A O 1
ATOM 1174 N N . ASP A 1 155 ? 4.030 -9.374 2.292 1.00 79.62 155 ASP A N 1
ATOM 1175 C CA . ASP A 1 155 ? 3.275 -8.926 3.470 1.00 79.62 155 ASP A CA 1
ATOM 1176 C C . ASP A 1 155 ? 1.993 -8.201 3.051 1.00 79.62 155 ASP A C 1
ATOM 1178 O O . ASP A 1 155 ? 0.913 -8.492 3.561 1.00 79.62 155 ASP A O 1
ATOM 1182 N N . LEU A 1 156 ? 2.091 -7.340 2.034 1.00 82.94 156 LEU A N 1
ATOM 1183 C CA . LEU A 1 156 ? 0.938 -6.654 1.461 1.00 82.94 156 LEU A CA 1
ATOM 1184 C C . LEU A 1 156 ? -0.104 -7.639 0.906 1.00 82.94 156 LEU A C 1
ATOM 1186 O O . LEU A 1 156 ? -1.284 -7.523 1.226 1.00 82.94 156 LEU A O 1
ATOM 1190 N N . ARG A 1 157 ? 0.319 -8.656 0.139 1.00 84.88 157 ARG A N 1
ATOM 1191 C CA . ARG A 1 157 ? -0.593 -9.698 -0.372 1.00 84.88 157 ARG A CA 1
ATOM 1192 C C . ARG A 1 157 ? -1.266 -10.490 0.747 1.00 84.88 157 ARG A C 1
ATOM 1194 O O . ARG A 1 157 ? -2.454 -10.771 0.640 1.00 84.88 157 ARG A O 1
ATOM 1201 N N . ARG A 1 158 ? -0.545 -10.817 1.825 1.00 87.88 158 ARG A N 1
ATOM 1202 C CA . ARG A 1 158 ? -1.128 -11.487 3.002 1.00 87.88 158 ARG A CA 1
ATOM 1203 C C . ARG A 1 158 ? -2.215 -10.638 3.655 1.00 87.88 158 ARG A C 1
ATOM 1205 O O . ARG A 1 158 ? -3.289 -11.158 3.933 1.00 87.88 158 ARG A O 1
ATOM 1212 N N . ALA A 1 159 ? -1.966 -9.342 3.841 1.00 90.38 159 ALA A N 1
ATOM 1213 C CA . ALA A 1 159 ? -2.960 -8.418 4.381 1.00 90.38 159 ALA A CA 1
ATOM 1214 C C . ALA A 1 159 ? -4.206 -8.317 3.481 1.00 90.38 159 ALA A C 1
ATOM 1216 O O . ALA A 1 159 ? -5.324 -8.415 3.977 1.00 90.38 159 ALA A O 1
ATOM 1217 N N . LEU A 1 160 ? -4.028 -8.199 2.160 1.00 91.44 160 LEU A N 1
ATOM 1218 C CA . LEU A 1 160 ? -5.141 -8.139 1.202 1.00 91.44 160 LEU A CA 1
ATOM 1219 C C . LEU A 1 160 ? -5.962 -9.442 1.168 1.00 91.44 160 LEU A C 1
ATOM 1221 O O . LEU A 1 160 ? -7.189 -9.399 1.111 1.00 91.44 160 LEU A O 1
ATOM 1225 N N . GLN A 1 161 ? -5.305 -10.604 1.246 1.00 91.88 161 GLN A N 1
ATOM 1226 C CA . GLN A 1 161 ? -5.989 -11.897 1.371 1.00 91.88 161 GLN A CA 1
ATOM 1227 C C . GLN A 1 161 ? -6.779 -11.985 2.679 1.00 91.88 161 GLN A C 1
ATOM 1229 O O . GLN A 1 161 ? -7.929 -12.424 2.675 1.00 91.88 161 GLN A O 1
ATOM 1234 N N . ALA A 1 162 ? -6.184 -11.534 3.784 1.00 93.94 162 ALA A N 1
ATOM 1235 C CA . ALA A 1 162 ? -6.841 -11.479 5.080 1.00 93.94 162 ALA A CA 1
ATOM 1236 C C . ALA A 1 162 ? -8.093 -10.590 5.030 1.00 93.94 162 ALA A C 1
ATOM 1238 O O . ALA A 1 162 ? -9.171 -11.056 5.383 1.00 93.94 162 ALA A O 1
ATOM 1239 N N . PHE A 1 163 ? -7.997 -9.375 4.485 1.00 95.31 163 PHE A N 1
ATOM 1240 C CA . PHE A 1 163 ? -9.145 -8.486 4.261 1.00 95.31 163 PHE A CA 1
ATOM 1241 C C . PHE A 1 163 ? -10.298 -9.171 3.518 1.00 95.31 163 PHE A C 1
ATOM 1243 O O . PHE A 1 163 ? -11.440 -9.127 3.984 1.00 95.31 163 PHE A O 1
ATO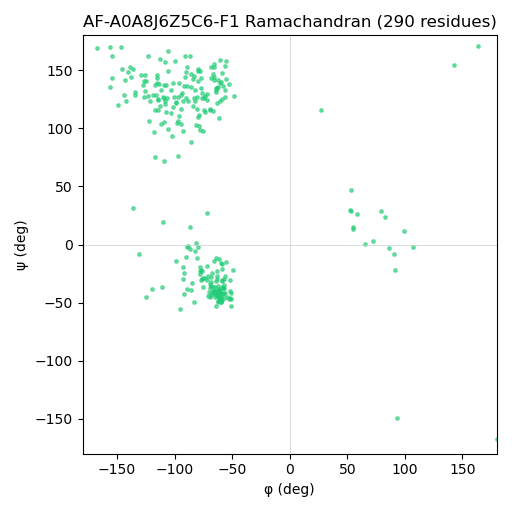M 1250 N N . GLY A 1 164 ? -9.990 -9.891 2.434 1.00 92.62 164 GLY A N 1
ATOM 1251 C CA . GLY A 1 164 ? -10.984 -10.648 1.671 1.00 92.62 164 GLY A CA 1
ATOM 1252 C C . GLY A 1 164 ? -11.738 -11.691 2.505 1.00 92.62 164 GLY A C 1
ATOM 1253 O O . GLY A 1 164 ? -12.948 -11.837 2.343 1.00 92.62 164 GLY A O 1
ATOM 1254 N N . ARG A 1 165 ? -11.066 -12.363 3.452 1.00 94.50 165 ARG A N 1
ATOM 1255 C CA . ARG A 1 165 ? -11.704 -13.338 4.362 1.00 94.50 165 ARG A CA 1
ATOM 1256 C C . ARG A 1 165 ? -12.681 -12.699 5.349 1.00 94.50 165 ARG A C 1
ATOM 1258 O O . ARG A 1 165 ? -13.591 -13.377 5.813 1.00 94.50 165 ARG A O 1
ATOM 1265 N N . TYR A 1 166 ? -12.509 -11.415 5.654 1.00 94.44 166 TYR A N 1
ATOM 1266 C CA . TYR A 1 166 ? -13.322 -10.681 6.630 1.00 94.44 166 TYR A CA 1
ATOM 1267 C C . TYR A 1 166 ? -14.248 -9.636 5.993 1.00 94.44 166 TYR A C 1
ATOM 1269 O O . TYR A 1 166 ? -14.740 -8.744 6.689 1.00 94.44 166 TYR A O 1
ATOM 1277 N N . GLY A 1 167 ? -14.523 -9.778 4.691 1.00 92.50 167 GLY A N 1
ATOM 1278 C CA . GLY A 1 167 ? -15.627 -9.097 4.016 1.00 92.50 167 GLY A CA 1
ATOM 1279 C C . GLY A 1 167 ? -15.370 -7.637 3.655 1.00 92.50 167 GLY A C 1
ATOM 1280 O O . GLY A 1 167 ? -16.317 -6.859 3.603 1.00 92.50 167 GLY A O 1
ATOM 1281 N N . THR A 1 168 ? -14.119 -7.236 3.418 1.00 94.56 168 THR A N 1
ATOM 1282 C CA . THR A 1 168 ? -13.840 -5.894 2.882 1.00 94.56 168 THR A CA 1
ATOM 1283 C C . THR A 1 168 ? -14.424 -5.723 1.484 1.00 94.56 168 THR A C 1
ATOM 1285 O O . THR A 1 168 ? -14.171 -6.539 0.596 1.00 94.56 168 THR A O 1
ATOM 1288 N N . GLU A 1 169 ? -15.139 -4.625 1.272 1.00 93.88 169 GLU A N 1
ATOM 1289 C CA . GLU A 1 169 ? -15.699 -4.239 -0.025 1.00 93.88 169 GLU A CA 1
ATOM 1290 C C . GLU A 1 169 ? -14.685 -3.476 -0.878 1.00 93.88 169 GLU A C 1
ATOM 1292 O O . GLU A 1 169 ? -14.678 -3.594 -2.103 1.00 93.88 169 GLU A O 1
ATOM 1297 N N . VAL A 1 170 ? -13.824 -2.694 -0.222 1.00 93.38 170 VAL A N 1
ATOM 1298 C CA . VAL A 1 170 ? -12.747 -1.936 -0.857 1.00 93.38 170 VAL A CA 1
ATOM 1299 C C . VAL A 1 170 ? -11.513 -1.918 0.040 1.00 93.38 170 VAL A C 1
ATOM 1301 O O . VAL A 1 170 ? -11.613 -1.817 1.258 1.00 93.38 170 VAL A O 1
ATOM 1304 N N . ASN A 1 171 ? -10.337 -2.017 -0.561 1.00 94.31 171 ASN A N 1
ATOM 1305 C CA . ASN A 1 171 ? -9.043 -2.000 0.096 1.00 94.31 171 ASN A CA 1
ATOM 1306 C C . ASN A 1 171 ? -8.269 -0.769 -0.365 1.00 94.31 171 ASN A C 1
ATOM 1308 O O . ASN A 1 171 ? -8.112 -0.548 -1.565 1.00 94.31 171 ASN A O 1
ATOM 1312 N N . LEU A 1 172 ? -7.761 0.014 0.580 1.00 92.25 172 LEU A N 1
ATOM 1313 C CA . LEU A 1 172 ? -6.929 1.181 0.324 1.00 92.25 172 LEU A CA 1
ATOM 1314 C C . LEU A 1 172 ? -5.490 0.890 0.738 1.00 92.25 172 LEU A C 1
ATOM 1316 O O . LEU A 1 172 ? -5.203 0.563 1.894 1.00 92.25 172 LEU A O 1
ATOM 1320 N N . ILE A 1 173 ? -4.586 1.046 -0.224 1.00 89.44 173 ILE A N 1
ATOM 1321 C CA . ILE A 1 173 ? -3.148 0.908 -0.032 1.00 89.44 173 ILE A CA 1
ATOM 1322 C C . ILE A 1 173 ? -2.535 2.307 0.018 1.00 89.44 173 ILE A C 1
ATOM 1324 O O . ILE A 1 173 ? -2.510 3.027 -0.983 1.00 89.44 173 ILE A O 1
ATOM 1328 N N . ASP A 1 174 ? -2.018 2.690 1.185 1.00 84.25 174 ASP A N 1
ATOM 1329 C CA . ASP A 1 174 ? -1.212 3.900 1.352 1.00 84.25 174 ASP A CA 1
ATOM 1330 C C . ASP A 1 174 ? 0.186 3.647 0.774 1.00 84.25 174 ASP A C 1
ATOM 1332 O O . ASP A 1 174 ? 1.038 2.997 1.398 1.00 84.25 174 ASP A O 1
ATOM 1336 N N . GLY A 1 175 ? 0.394 4.090 -0.466 1.00 71.81 175 GLY A N 1
ATOM 1337 C CA . GLY A 1 175 ? 1.640 3.909 -1.196 1.00 71.81 175 GLY A CA 1
ATOM 1338 C C . GLY A 1 175 ? 2.759 4.794 -0.649 1.00 71.81 175 GLY A C 1
ATOM 1339 O O . GLY A 1 175 ? 2.617 6.015 -0.523 1.00 71.81 175 GLY A O 1
ATOM 1340 N N . ALA A 1 176 ? 3.920 4.193 -0.373 1.00 62.38 176 ALA A N 1
ATOM 1341 C CA . ALA A 1 176 ? 5.112 4.948 -0.007 1.00 62.38 176 ALA A CA 1
ATOM 1342 C C . ALA A 1 176 ? 5.567 5.917 -1.115 1.00 62.38 176 ALA A C 1
ATOM 1344 O O . ALA A 1 176 ? 5.259 5.773 -2.301 1.00 62.38 176 ALA A O 1
ATOM 1345 N N . TYR A 1 177 ? 6.348 6.916 -0.699 1.00 52.34 177 TYR A N 1
ATOM 1346 C CA . TYR A 1 177 ? 6.947 7.928 -1.566 1.00 52.34 177 TYR A CA 1
ATOM 1347 C C . TYR A 1 177 ? 7.643 7.319 -2.793 1.00 52.34 177 TYR A C 1
ATOM 1349 O O . TYR A 1 177 ? 8.484 6.438 -2.638 1.00 52.34 177 TYR A O 1
ATOM 1357 N N . ASN A 1 178 ? 7.301 7.803 -3.993 1.00 50.28 178 ASN A N 1
ATOM 1358 C CA . ASN A 1 178 ? 7.909 7.422 -5.273 1.00 50.28 178 ASN A CA 1
ATOM 1359 C C . ASN A 1 178 ? 7.906 5.907 -5.589 1.00 50.28 178 ASN A C 1
ATOM 1361 O O . ASN A 1 178 ? 8.623 5.452 -6.479 1.00 50.28 178 ASN A O 1
ATOM 1365 N N . ARG A 1 179 ? 7.113 5.097 -4.868 1.00 56.28 179 ARG A N 1
ATOM 1366 C CA . ARG A 1 179 ? 7.038 3.647 -5.086 1.00 56.28 179 ARG A CA 1
ATOM 1367 C C . ARG A 1 179 ? 5.782 3.283 -5.868 1.00 56.28 179 ARG A C 1
ATOM 1369 O O . ARG A 1 179 ? 4.739 2.954 -5.303 1.00 56.28 179 ARG A O 1
ATOM 1376 N N . ILE A 1 180 ? 5.964 3.204 -7.184 1.00 60.28 180 ILE A N 1
ATOM 1377 C CA . ILE A 1 180 ? 5.066 2.526 -8.137 1.00 60.28 180 ILE A CA 1
ATOM 1378 C C . ILE A 1 180 ? 4.833 1.053 -7.739 1.00 60.28 180 ILE A C 1
ATOM 1380 O O . ILE A 1 180 ? 3.878 0.435 -8.177 1.00 60.28 180 ILE A O 1
ATOM 1384 N N . ALA A 1 181 ? 5.645 0.478 -6.844 1.00 63.75 181 ALA A N 1
ATOM 1385 C CA . ALA A 1 181 ? 5.499 -0.909 -6.397 1.00 63.75 181 ALA A CA 1
ATOM 1386 C C . ALA A 1 181 ? 4.124 -1.243 -5.784 1.00 63.75 181 ALA A C 1
ATOM 1388 O O . ALA A 1 181 ? 3.692 -2.386 -5.878 1.00 63.75 181 ALA A O 1
ATOM 1389 N N . SER A 1 182 ? 3.442 -0.277 -5.157 1.00 68.31 182 SER A N 1
ATOM 1390 C CA . SER A 1 182 ? 2.058 -0.466 -4.682 1.00 68.31 182 SER A CA 1
ATOM 1391 C C . SER A 1 182 ? 1.029 -0.401 -5.813 1.00 68.31 182 SER A C 1
ATOM 1393 O O . SER A 1 182 ? -0.051 -0.967 -5.702 1.00 68.31 182 SER A O 1
ATOM 1395 N N . ALA A 1 183 ? 1.388 0.253 -6.914 1.00 71.62 183 ALA A N 1
ATOM 1396 C CA . ALA A 1 183 ? 0.638 0.353 -8.155 1.00 71.62 183 ALA A CA 1
ATOM 1397 C C . ALA A 1 183 ? 0.919 -0.825 -9.120 1.00 71.62 183 ALA A C 1
ATOM 1399 O O . ALA A 1 183 ? 0.590 -0.761 -10.301 1.00 71.62 183 ALA A O 1
ATOM 1400 N N . ASP A 1 184 ? 1.527 -1.904 -8.615 1.00 74.69 184 ASP A N 1
ATOM 1401 C CA . ASP A 1 184 ? 1.722 -3.159 -9.338 1.00 74.69 184 ASP A CA 1
ATOM 1402 C C . ASP A 1 184 ? 0.355 -3.760 -9.735 1.00 74.69 184 ASP A C 1
ATOM 1404 O O . ASP A 1 184 ? -0.462 -4.031 -8.847 1.00 74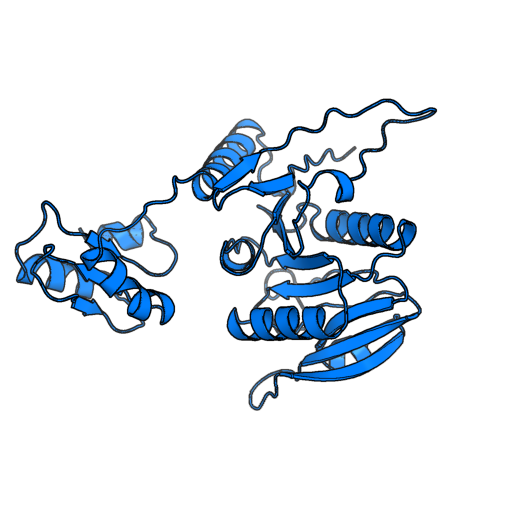.69 184 ASP A O 1
ATOM 1408 N N . PRO A 1 185 ? 0.099 -4.020 -11.034 1.00 72.75 185 PRO A N 1
ATOM 1409 C CA . PRO A 1 185 ? -1.163 -4.601 -11.501 1.00 72.75 185 PRO A CA 1
ATOM 1410 C C . PRO A 1 185 ? -1.479 -6.001 -10.947 1.00 72.75 185 PRO A C 1
ATOM 1412 O O . PRO A 1 185 ? -2.591 -6.490 -11.128 1.00 72.75 185 PRO A O 1
ATOM 1415 N N . SER A 1 186 ? -0.518 -6.682 -10.315 1.00 72.75 186 SER A N 1
ATOM 1416 C CA . SER A 1 186 ? -0.731 -7.947 -9.591 1.00 72.75 186 SER A CA 1
ATOM 1417 C C . SER A 1 186 ? -1.161 -7.760 -8.128 1.00 72.75 186 SER A C 1
ATOM 1419 O O . SER A 1 186 ? -1.373 -8.743 -7.416 1.00 72.75 186 SER A O 1
ATOM 1421 N N . ILE A 1 187 ? -1.222 -6.516 -7.647 1.00 79.69 187 ILE A N 1
ATOM 1422 C CA . ILE A 1 187 ? -1.569 -6.155 -6.266 1.00 79.69 187 ILE A CA 1
ATOM 1423 C C . ILE A 1 187 ? -2.818 -5.276 -6.228 1.00 79.69 187 ILE A C 1
ATOM 1425 O O . ILE A 1 187 ? -3.625 -5.424 -5.314 1.00 79.69 187 ILE A O 1
ATOM 1429 N N . THR A 1 188 ? -2.963 -4.355 -7.181 1.00 84.69 188 THR A N 1
ATOM 1430 C CA . THR A 1 188 ? -4.015 -3.338 -7.158 1.00 84.69 188 THR A CA 1
ATOM 1431 C C . THR A 1 188 ? -4.849 -3.340 -8.437 1.00 84.69 188 THR A C 1
ATOM 1433 O O . THR A 1 188 ? -4.331 -3.592 -9.527 1.00 84.69 188 THR A O 1
ATOM 1436 N N . ASP A 1 189 ? -6.138 -3.035 -8.294 1.00 85.75 189 ASP A N 1
ATOM 1437 C CA . ASP A 1 189 ? -7.099 -2.924 -9.398 1.00 85.75 189 ASP A CA 1
ATOM 1438 C C . ASP A 1 189 ? -7.198 -1.475 -9.898 1.00 85.75 189 ASP A C 1
ATOM 1440 O O . ASP A 1 189 ? -7.505 -1.224 -11.062 1.00 85.75 189 ASP A O 1
ATOM 1444 N N . GLY A 1 190 ? -6.962 -0.515 -9.001 1.00 84.62 190 GLY A N 1
ATOM 1445 C CA . GLY A 1 190 ? -7.123 0.914 -9.232 1.00 84.62 190 GLY A CA 1
ATOM 1446 C C . GLY A 1 190 ? -5.957 1.723 -8.673 1.00 84.62 190 GLY A C 1
ATOM 1447 O O . GLY A 1 190 ? -5.345 1.357 -7.671 1.00 84.62 190 GLY A O 1
ATOM 1448 N N . ILE A 1 191 ? -5.659 2.866 -9.286 1.00 83.19 191 ILE A N 1
ATOM 1449 C CA . ILE A 1 191 ? -4.655 3.806 -8.780 1.00 83.19 191 ILE A CA 1
ATOM 1450 C C . ILE A 1 191 ? -5.260 5.201 -8.679 1.00 83.19 191 ILE A C 1
ATOM 1452 O O . ILE A 1 191 ? -5.931 5.677 -9.594 1.00 83.19 191 ILE A O 1
ATOM 1456 N N . LEU A 1 192 ? -4.959 5.883 -7.577 1.00 83.75 192 LEU A N 1
ATOM 1457 C CA . LEU A 1 192 ? -5.090 7.331 -7.461 1.00 83.75 192 LEU A CA 1
ATOM 1458 C C . LEU A 1 192 ? -3.702 7.949 -7.460 1.00 83.75 192 LEU A C 1
ATOM 1460 O O . LEU A 1 192 ? -2.923 7.752 -6.525 1.00 83.75 192 LEU A O 1
ATOM 1464 N N . LEU A 1 193 ? -3.405 8.706 -8.511 1.00 81.12 193 LEU A N 1
ATOM 1465 C CA . LEU A 1 193 ? -2.150 9.430 -8.637 1.00 81.12 193 LEU A CA 1
ATOM 1466 C C . LEU A 1 193 ? -2.319 10.860 -8.131 1.00 81.12 193 LEU A C 1
ATOM 1468 O O . LEU A 1 193 ? -3.083 11.643 -8.692 1.00 81.12 193 LEU A O 1
ATOM 1472 N N . VAL A 1 194 ? -1.587 11.189 -7.068 1.00 79.12 194 VAL A N 1
ATOM 1473 C CA . VAL A 1 194 ? -1.602 12.509 -6.438 1.00 79.12 194 VAL A CA 1
ATOM 1474 C C . VAL A 1 194 ? -0.383 13.316 -6.869 1.00 79.12 194 VAL A C 1
ATOM 1476 O O . VAL A 1 194 ? 0.764 12.954 -6.586 1.00 79.12 194 VAL A O 1
ATOM 1479 N N . ALA A 1 195 ? -0.642 14.443 -7.521 1.00 77.75 195 ALA A N 1
ATOM 1480 C CA . ALA A 1 195 ? 0.362 15.401 -7.956 1.00 77.75 195 ALA A CA 1
ATOM 1481 C C . ALA A 1 195 ? 0.006 16.799 -7.436 1.00 77.75 195 ALA A C 1
ATOM 1483 O O . ALA A 1 195 ? -1.161 17.193 -7.418 1.00 77.75 195 ALA A O 1
ATOM 1484 N N . GLY A 1 196 ? 1.017 17.551 -7.009 1.00 73.12 196 GLY A N 1
ATOM 1485 C CA . GLY A 1 196 ? 0.841 18.902 -6.489 1.00 73.12 196 GLY A CA 1
ATOM 1486 C C . GLY A 1 196 ? 2.114 19.727 -6.627 1.00 73.12 196 GLY A C 1
ATOM 1487 O O . GLY A 1 196 ? 3.183 19.193 -6.924 1.00 73.12 196 GLY A O 1
ATOM 1488 N N . ALA A 1 197 ? 2.004 21.030 -6.367 1.00 71.12 197 ALA A N 1
ATOM 1489 C CA . ALA A 1 197 ? 3.112 21.984 -6.486 1.00 71.12 197 ALA A CA 1
ATOM 1490 C C . ALA A 1 197 ? 4.329 21.648 -5.598 1.00 71.12 197 ALA A C 1
ATOM 1492 O O . ALA A 1 197 ? 5.427 22.129 -5.857 1.00 71.12 197 ALA A O 1
ATOM 1493 N N . SER A 1 198 ? 4.162 20.787 -4.585 1.00 74.94 198 SER A N 1
ATOM 1494 C CA . SER A 1 198 ? 5.264 20.271 -3.761 1.00 74.94 198 SER A CA 1
ATOM 1495 C C . SER A 1 198 ? 6.252 19.387 -4.527 1.00 74.94 198 SER A C 1
ATOM 1497 O O . SER A 1 198 ? 7.321 19.091 -4.005 1.00 74.94 198 SER A O 1
ATOM 1499 N N . TYR A 1 199 ? 5.902 18.935 -5.733 1.00 75.94 199 TYR A N 1
ATOM 1500 C CA . TYR A 1 199 ? 6.810 18.188 -6.599 1.00 75.94 199 TYR A CA 1
ATOM 1501 C C . TYR A 1 199 ? 7.728 19.104 -7.405 1.00 75.94 199 TYR A C 1
ATOM 1503 O O . TYR A 1 199 ? 8.938 18.899 -7.423 1.00 75.94 199 TYR A O 1
ATOM 1511 N N . HIS A 1 200 ? 7.161 20.117 -8.059 1.00 80.75 200 HIS A N 1
ATOM 1512 C CA . HIS A 1 200 ? 7.922 21.089 -8.829 1.00 80.75 200 HIS A CA 1
ATOM 1513 C C . HIS A 1 200 ? 7.124 22.402 -8.953 1.00 80.75 200 HIS A C 1
ATOM 1515 O O . HIS A 1 200 ? 5.927 22.343 -9.249 1.00 80.75 200 HIS A O 1
ATOM 1521 N N . PRO A 1 201 ? 7.745 23.585 -8.764 1.00 80.12 201 PRO A N 1
ATOM 1522 C CA . PRO A 1 201 ? 7.040 24.870 -8.841 1.00 80.12 201 PRO A CA 1
ATOM 1523 C C . PRO A 1 201 ? 6.617 25.245 -10.272 1.00 80.12 201 PRO A C 1
ATOM 1525 O O . PRO A 1 201 ? 5.630 25.950 -10.460 1.00 80.12 201 PRO A O 1
ATOM 1528 N N . SER A 1 202 ? 7.340 24.766 -11.293 1.00 86.00 202 SER A N 1
ATOM 1529 C CA . SER A 1 202 ? 6.946 24.912 -12.704 1.00 86.00 202 SER A CA 1
ATOM 1530 C C . SER A 1 202 ? 5.911 23.858 -13.088 1.00 86.00 202 SER A C 1
ATOM 1532 O O . SER A 1 202 ? 6.219 22.662 -13.104 1.00 86.00 202 SER A O 1
ATOM 1534 N N . LEU A 1 203 ? 4.708 24.318 -13.440 1.00 84.31 203 LEU A N 1
ATOM 1535 C CA . LEU A 1 203 ? 3.611 23.477 -13.915 1.00 84.31 203 LEU A CA 1
ATOM 1536 C C . LEU A 1 203 ? 3.966 22.689 -15.193 1.00 84.31 203 LEU A C 1
ATOM 1538 O O . LEU A 1 203 ? 3.676 21.496 -15.215 1.00 84.31 203 LEU A O 1
ATOM 1542 N N . PRO A 1 204 ? 4.614 23.270 -16.226 1.00 88.25 204 PRO A N 1
ATOM 1543 C CA . PRO A 1 204 ? 5.060 22.503 -17.390 1.00 88.25 204 PRO A CA 1
ATOM 1544 C C . PRO A 1 204 ? 5.903 21.270 -17.041 1.00 88.25 204 PRO A C 1
ATOM 1546 O O . PRO A 1 204 ? 5.603 20.185 -17.523 1.00 88.25 204 PRO A O 1
ATOM 1549 N N . ILE A 1 205 ? 6.891 21.415 -16.152 1.00 85.81 205 ILE A N 1
ATOM 1550 C CA . ILE A 1 205 ? 7.771 20.309 -15.732 1.00 85.81 205 ILE A CA 1
ATOM 1551 C C . ILE A 1 205 ? 6.990 19.260 -14.929 1.00 85.81 205 ILE A C 1
ATOM 1553 O O . ILE A 1 205 ? 7.140 18.062 -15.154 1.00 85.81 205 ILE A O 1
ATOM 1557 N N . LEU A 1 206 ? 6.104 19.698 -14.025 1.00 84.12 206 LEU A N 1
ATOM 1558 C CA . LEU A 1 206 ? 5.215 18.792 -13.295 1.00 84.12 206 LEU A CA 1
ATOM 1559 C C . LEU A 1 206 ? 4.350 17.957 -14.249 1.00 84.12 206 LEU A C 1
ATOM 1561 O O . LEU A 1 206 ? 4.212 16.751 -14.056 1.00 84.12 206 LEU A O 1
ATOM 1565 N N . LEU A 1 207 ? 3.752 18.598 -15.256 1.00 85.44 207 LEU A N 1
ATOM 1566 C CA . LEU A 1 207 ? 2.899 17.925 -16.233 1.00 85.44 207 LEU A CA 1
ATOM 1567 C C . LEU A 1 207 ? 3.686 16.947 -17.103 1.00 85.44 207 LEU A C 1
ATOM 1569 O O . LEU A 1 207 ? 3.148 15.895 -17.435 1.00 85.44 207 LEU A O 1
ATOM 1573 N N . ASP A 1 208 ? 4.926 17.272 -17.453 1.00 85.94 208 ASP A N 1
ATOM 1574 C CA . ASP A 1 208 ? 5.793 16.395 -18.238 1.00 85.94 208 ASP A CA 1
ATOM 1575 C C . ASP A 1 208 ? 6.110 15.101 -17.479 1.00 85.94 208 ASP A C 1
ATOM 1577 O O . ASP A 1 208 ? 5.750 14.009 -17.914 1.00 85.94 208 ASP A O 1
ATOM 1581 N N . HIS A 1 209 ? 6.599 15.219 -16.243 1.00 82.94 209 HIS A N 1
ATOM 1582 C CA . HIS A 1 209 ? 6.879 14.049 -15.406 1.00 82.94 209 HIS A CA 1
ATOM 1583 C C . HIS A 1 209 ? 5.606 13.257 -15.057 1.00 82.94 209 HIS A C 1
ATOM 1585 O O . HIS A 1 209 ? 5.642 12.037 -14.880 1.00 82.94 209 HIS A O 1
ATOM 1591 N N . LEU A 1 210 ? 4.459 13.937 -14.938 1.00 81.94 210 LEU A N 1
ATOM 1592 C CA . LEU A 1 210 ? 3.172 13.277 -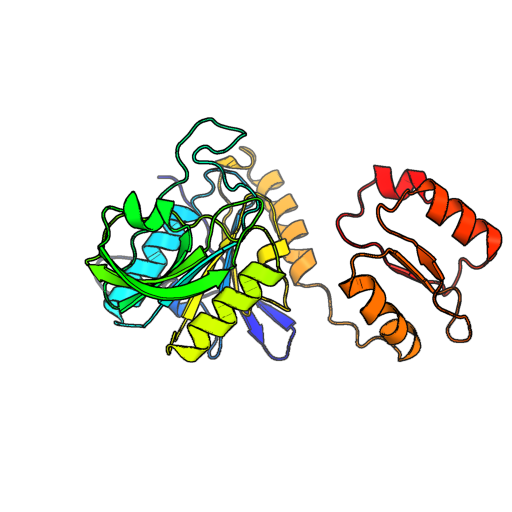14.729 1.00 81.94 210 LEU A CA 1
ATOM 1593 C C . LEU A 1 210 ? 2.783 12.440 -15.953 1.00 81.94 210 LEU A C 1
ATOM 1595 O O . LEU A 1 210 ? 2.265 11.335 -15.783 1.00 81.94 210 LEU A O 1
ATOM 1599 N N . ARG A 1 211 ? 3.032 12.942 -17.171 1.00 82.94 211 ARG A N 1
ATOM 1600 C CA . ARG A 1 211 ? 2.810 12.184 -18.410 1.00 82.94 211 ARG A CA 1
ATOM 1601 C C . ARG A 1 211 ? 3.711 10.963 -18.472 1.00 82.94 211 ARG A C 1
ATOM 1603 O O . ARG A 1 211 ? 3.183 9.894 -18.747 1.00 82.94 211 ARG A O 1
ATOM 1610 N N . ASP A 1 212 ? 4.993 11.083 -18.140 1.00 82.56 212 ASP A N 1
ATOM 1611 C CA . ASP A 1 212 ? 5.924 9.944 -18.131 1.00 82.56 212 ASP A CA 1
ATOM 1612 C C . ASP A 1 212 ? 5.500 8.850 -17.148 1.00 82.56 212 ASP A C 1
ATOM 1614 O O . ASP A 1 212 ? 5.580 7.653 -17.437 1.00 82.56 212 ASP A O 1
ATOM 1618 N N . LEU A 1 213 ? 5.012 9.249 -15.972 1.00 78.25 213 LEU A N 1
ATOM 1619 C CA . LEU A 1 213 ? 4.506 8.308 -14.980 1.00 78.25 213 LEU A CA 1
ATOM 1620 C C . LEU A 1 213 ? 3.207 7.641 -15.442 1.00 78.25 213 LEU A C 1
ATOM 1622 O O . LEU A 1 213 ? 3.060 6.427 -15.325 1.00 78.25 213 LEU A O 1
ATOM 1626 N N . ILE A 1 214 ? 2.265 8.421 -15.979 1.00 79.06 214 ILE A N 1
ATOM 1627 C CA . ILE A 1 214 ? 1.020 7.888 -16.544 1.00 79.06 214 ILE A CA 1
ATOM 1628 C C . ILE A 1 214 ? 1.331 6.939 -17.702 1.00 79.06 214 ILE A C 1
ATOM 1630 O O . ILE A 1 214 ? 0.735 5.866 -17.774 1.00 79.06 214 ILE A O 1
ATOM 1634 N N . PHE A 1 215 ? 2.289 7.295 -18.559 1.00 80.56 215 PHE A N 1
ATOM 1635 C CA . PHE A 1 215 ? 2.681 6.515 -19.723 1.00 80.56 215 PHE A CA 1
ATOM 1636 C C . PHE A 1 215 ? 3.086 5.088 -19.340 1.00 80.56 215 PHE A C 1
ATOM 1638 O O . PHE A 1 215 ? 2.629 4.140 -19.977 1.00 80.56 215 PHE A O 1
ATOM 1645 N N . GLN A 1 216 ? 3.829 4.918 -18.240 1.00 75.81 216 GLN A N 1
ATOM 1646 C CA . GLN A 1 216 ? 4.207 3.600 -17.711 1.00 75.81 216 GLN A CA 1
ATOM 1647 C C . GLN A 1 216 ? 2.995 2.718 -17.378 1.00 75.81 216 GLN A C 1
ATOM 1649 O O . GLN A 1 216 ? 3.024 1.515 -17.627 1.00 75.81 216 GLN A O 1
ATOM 1654 N N . PHE A 1 217 ? 1.910 3.302 -16.862 1.00 71.94 217 PHE A N 1
ATOM 1655 C CA . PHE A 1 217 ? 0.657 2.579 -16.626 1.00 71.94 217 PHE A CA 1
ATOM 1656 C C . PHE A 1 217 ? -0.155 2.377 -17.910 1.00 71.94 217 PHE A C 1
ATOM 1658 O O . PHE A 1 217 ? -0.996 1.493 -17.963 1.00 71.94 217 PHE A O 1
ATOM 1665 N N . THR A 1 218 ? 0.085 3.148 -18.969 1.00 70.31 218 THR A N 1
ATOM 1666 C CA . THR A 1 218 ? -0.602 2.965 -20.263 1.00 70.31 218 THR A CA 1
ATOM 1667 C C . THR A 1 218 ? 0.085 2.001 -21.209 1.00 70.31 218 THR A C 1
ATOM 1669 O O . THR A 1 218 ? -0.424 1.784 -22.309 1.00 70.31 218 THR A O 1
ATOM 1672 N N . LEU A 1 219 ? 1.240 1.454 -20.820 1.00 73.12 219 LEU A N 1
ATOM 1673 C CA . LEU A 1 219 ? 1.975 0.544 -21.682 1.00 73.12 219 LEU A CA 1
ATOM 1674 C C . LEU A 1 219 ? 1.070 -0.628 -22.090 1.00 73.12 219 LEU A C 1
ATOM 1676 O O . LEU A 1 219 ? 0.379 -1.197 -21.236 1.00 73.12 219 LEU A O 1
ATOM 1680 N N . PRO A 1 220 ? 1.045 -0.976 -23.388 1.00 66.94 220 PRO A N 1
ATOM 1681 C CA . PRO A 1 220 ? 0.179 -2.030 -23.877 1.00 66.94 220 PRO A CA 1
ATOM 1682 C C . PRO A 1 220 ? 0.533 -3.341 -23.186 1.00 66.94 220 PRO A C 1
ATOM 1684 O O . PRO A 1 220 ? 1.708 -3.678 -23.009 1.00 66.94 220 PRO A O 1
ATOM 1687 N N . ARG A 1 221 ? -0.494 -4.110 -22.821 1.00 67.81 221 ARG A N 1
ATOM 1688 C CA . ARG A 1 221 ? -0.279 -5.489 -22.402 1.00 67.81 221 ARG A CA 1
ATOM 1689 C C . ARG A 1 221 ? 0.298 -6.255 -23.585 1.00 67.81 221 ARG A C 1
ATOM 1691 O O . ARG A 1 221 ? -0.330 -6.353 -24.634 1.00 67.81 221 ARG A O 1
ATOM 1698 N N . ILE A 1 222 ? 1.473 -6.826 -23.383 1.00 67.31 222 ILE A N 1
ATOM 1699 C CA . ILE A 1 222 ? 2.052 -7.781 -24.317 1.00 67.31 222 ILE A CA 1
ATOM 1700 C C . ILE A 1 222 ? 1.558 -9.160 -23.879 1.00 67.31 222 ILE A C 1
ATOM 1702 O O . ILE A 1 222 ? 1.689 -9.510 -22.705 1.00 67.31 222 ILE A O 1
ATOM 1706 N N . SER A 1 223 ? 0.950 -9.916 -24.794 1.00 66.88 223 SER A N 1
ATOM 1707 C CA . SER A 1 223 ? 0.831 -11.369 -24.646 1.00 66.88 223 SER A CA 1
ATOM 1708 C C . SER A 1 223 ? 2.190 -11.927 -25.045 1.00 66.88 223 SER A C 1
ATOM 1710 O O . SER A 1 223 ? 2.507 -11.880 -26.234 1.00 66.88 223 SER A O 1
ATOM 1712 N N . PRO A 1 224 ? 3.045 -12.312 -24.084 1.00 69.06 224 PRO A N 1
ATOM 1713 C CA . PRO A 1 224 ? 4.375 -12.764 -24.430 1.00 69.06 224 PRO A CA 1
ATOM 1714 C C . PRO A 1 224 ? 4.249 -14.066 -25.217 1.00 69.06 224 PRO A C 1
ATOM 1716 O O . PRO A 1 224 ? 3.406 -14.903 -24.900 1.00 69.06 224 PRO A O 1
ATOM 1719 N N . ASP A 1 225 ? 5.088 -14.251 -26.230 1.00 76.81 225 ASP A N 1
ATOM 1720 C CA . ASP A 1 225 ? 5.234 -15.575 -26.823 1.00 76.81 225 ASP A CA 1
ATOM 1721 C C . ASP A 1 225 ? 5.629 -16.589 -25.728 1.00 76.81 225 ASP A C 1
ATOM 1723 O O . ASP A 1 225 ? 6.297 -16.205 -24.758 1.00 76.81 225 ASP A O 1
ATOM 1727 N N . PRO A 1 226 ? 5.310 -17.889 -25.876 1.00 79.06 226 PRO A N 1
ATOM 1728 C CA . PRO A 1 226 ? 5.598 -18.899 -24.850 1.00 79.06 226 PRO A CA 1
ATOM 1729 C C . PRO A 1 226 ? 7.060 -18.924 -24.367 1.00 79.06 226 PRO A C 1
ATOM 1731 O O . PRO A 1 226 ? 7.340 -19.223 -23.208 1.00 79.06 226 PRO A O 1
ATOM 1734 N N . TRP A 1 227 ? 8.010 -18.565 -25.234 1.00 78.44 227 TRP A N 1
ATOM 1735 C CA . TRP A 1 227 ? 9.431 -18.492 -24.883 1.00 78.44 227 TRP A CA 1
ATOM 1736 C C . TRP A 1 227 ? 9.776 -17.282 -23.995 1.00 78.44 227 TRP A C 1
ATOM 1738 O O . TRP A 1 227 ? 10.679 -17.369 -23.167 1.00 78.44 227 TRP A O 1
ATOM 1748 N N . ILE A 1 228 ? 9.033 -16.174 -24.100 1.00 79.12 228 ILE A N 1
ATOM 1749 C CA . ILE A 1 228 ? 9.145 -15.034 -23.179 1.00 79.12 228 ILE A CA 1
ATOM 1750 C C . ILE A 1 228 ? 8.482 -15.370 -21.837 1.00 79.12 228 ILE A C 1
ATOM 1752 O O . ILE A 1 228 ? 9.003 -14.998 -20.783 1.00 79.12 228 ILE A O 1
ATOM 1756 N N . GLU A 1 229 ? 7.372 -16.116 -21.848 1.00 81.50 229 GLU A N 1
ATOM 1757 C CA . GLU A 1 229 ? 6.718 -16.583 -20.616 1.00 81.50 229 GLU A CA 1
ATOM 1758 C C . GLU A 1 229 ? 7.651 -17.433 -19.743 1.00 81.50 229 GLU A C 1
ATOM 1760 O O . GLU A 1 229 ? 7.595 -17.341 -18.514 1.00 81.50 229 GLU A O 1
ATOM 1765 N N . ALA A 1 230 ? 8.585 -18.172 -20.353 1.00 80.88 230 ALA A N 1
ATOM 1766 C CA . ALA A 1 230 ? 9.604 -18.938 -19.635 1.00 80.88 230 ALA A CA 1
ATOM 1767 C C . ALA A 1 230 ? 10.504 -18.074 -18.722 1.00 80.88 230 ALA A C 1
ATOM 1769 O O . ALA A 1 230 ? 11.079 -18.591 -17.762 1.00 80.88 230 ALA A O 1
ATOM 1770 N N . ALA A 1 231 ? 10.607 -16.759 -18.960 1.00 79.69 231 ALA A N 1
ATOM 1771 C CA . ALA A 1 231 ? 11.351 -15.844 -18.092 1.00 79.69 231 ALA A CA 1
ATOM 1772 C C . ALA A 1 231 ? 10.588 -15.457 -16.810 1.00 79.69 231 ALA A C 1
ATOM 1774 O O . ALA A 1 231 ? 11.219 -15.119 -15.803 1.00 79.69 231 ALA A O 1
ATOM 1775 N N . LEU A 1 232 ? 9.248 -15.505 -16.814 1.00 78.56 232 LEU A N 1
ATOM 1776 C CA . LEU A 1 232 ? 8.403 -14.971 -15.734 1.00 78.56 232 LEU A CA 1
ATOM 1777 C C . LEU A 1 232 ? 8.746 -15.530 -14.340 1.00 78.56 232 LEU A C 1
ATOM 1779 O O . LEU A 1 232 ? 8.918 -14.720 -13.424 1.00 78.56 232 LEU A O 1
ATOM 1783 N N . PRO A 1 233 ? 8.955 -16.850 -14.141 1.00 81.88 233 PRO A N 1
ATOM 1784 C CA . PRO A 1 233 ? 9.253 -17.398 -12.814 1.00 81.88 233 PRO A CA 1
ATOM 1785 C C . PRO A 1 233 ? 10.565 -16.888 -12.204 1.00 81.88 233 PRO A C 1
ATOM 1787 O O . PRO A 1 233 ? 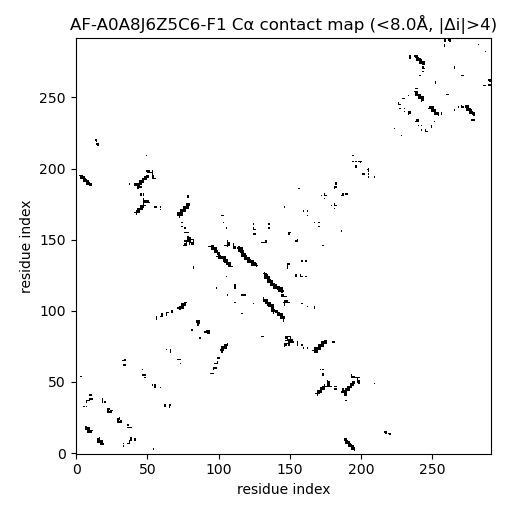10.749 -16.959 -10.986 1.00 81.88 233 PRO A O 1
ATOM 1790 N N . TYR A 1 234 ? 11.502 -16.417 -13.029 1.00 81.38 234 TYR A N 1
ATOM 1791 C CA . TYR A 1 234 ? 12.764 -15.830 -12.579 1.00 81.38 234 TYR A CA 1
ATOM 1792 C C . TYR A 1 234 ? 12.599 -14.341 -12.268 1.00 81.38 234 TYR A C 1
ATOM 1794 O O . TYR A 1 234 ? 13.108 -13.862 -11.253 1.00 81.38 234 TYR A O 1
ATOM 1802 N N . LEU A 1 235 ? 11.824 -13.622 -13.085 1.00 73.94 235 LEU A N 1
ATOM 1803 C CA . LEU A 1 235 ? 11.488 -12.215 -12.842 1.00 73.94 235 LEU A CA 1
ATOM 1804 C C . LEU A 1 235 ? 10.694 -12.038 -11.547 1.00 73.94 235 LEU A C 1
ATOM 1806 O O . LEU A 1 235 ? 10.960 -11.114 -10.780 1.00 73.94 235 LEU A O 1
ATOM 1810 N N . GLU A 1 236 ? 9.777 -12.959 -11.250 1.00 72.81 236 GLU A N 1
ATOM 1811 C CA . GLU A 1 236 ? 9.024 -12.977 -9.991 1.00 72.81 236 GLU A CA 1
ATOM 1812 C C . GLU A 1 236 ? 9.915 -13.174 -8.757 1.00 72.81 236 GLU A C 1
ATOM 1814 O O . GLU A 1 236 ? 9.584 -12.689 -7.671 1.00 72.81 236 GLU A O 1
ATOM 1819 N N . ARG A 1 237 ? 11.068 -13.836 -8.918 1.00 74.12 237 ARG A N 1
ATOM 1820 C CA . ARG A 1 237 ? 12.096 -13.971 -7.870 1.00 74.12 237 ARG A CA 1
ATOM 1821 C C . ARG A 1 237 ? 13.018 -12.754 -7.781 1.00 74.12 237 ARG A C 1
ATOM 1823 O O . ARG A 1 237 ? 13.814 -12.676 -6.852 1.00 74.12 237 ARG A O 1
ATOM 1830 N N . GLY A 1 238 ? 12.875 -11.794 -8.695 1.00 72.94 238 GLY A N 1
ATOM 1831 C CA . GLY A 1 238 ? 13.695 -10.588 -8.751 1.00 72.94 238 GLY A CA 1
ATOM 1832 C C . GLY A 1 238 ? 15.031 -10.781 -9.465 1.00 72.94 238 GLY A C 1
ATOM 1833 O O . GLY A 1 238 ? 15.955 -10.011 -9.208 1.00 72.94 238 GLY A O 1
ATOM 1834 N N . ASN A 1 239 ? 15.142 -11.777 -10.347 1.00 78.81 239 ASN A N 1
ATOM 1835 C CA . ASN A 1 239 ? 16.346 -12.016 -11.142 1.00 78.81 239 ASN A CA 1
ATOM 1836 C C . ASN A 1 239 ? 16.286 -11.242 -12.462 1.00 78.81 239 ASN A C 1
ATOM 1838 O O . ASN A 1 239 ? 15.205 -10.979 -12.984 1.00 78.81 239 ASN A O 1
ATOM 1842 N N . ALA A 1 240 ? 17.447 -10.896 -13.019 1.00 82.00 240 ALA A N 1
ATOM 1843 C CA . ALA A 1 240 ? 17.528 -10.463 -14.413 1.00 82.00 240 ALA A CA 1
ATOM 1844 C C . ALA A 1 240 ? 17.598 -11.691 -15.325 1.00 82.00 240 ALA A C 1
ATOM 1846 O O . ALA A 1 240 ? 18.185 -12.708 -14.953 1.00 82.00 240 ALA A O 1
ATOM 1847 N N . VAL A 1 241 ? 16.992 -11.607 -16.506 1.00 86.69 241 VAL A N 1
ATOM 1848 C CA . VAL A 1 241 ? 16.918 -12.726 -17.454 1.00 86.69 241 VAL A CA 1
ATOM 1849 C C . VAL A 1 241 ? 17.256 -12.228 -18.845 1.00 86.69 241 VAL A C 1
ATOM 1851 O O . VAL A 1 241 ? 16.667 -11.260 -19.321 1.00 86.69 241 VAL A O 1
ATOM 1854 N N . PHE A 1 242 ? 18.190 -12.894 -19.508 1.00 87.06 242 PHE A N 1
ATOM 1855 C CA . PHE A 1 242 ? 18.502 -12.667 -20.909 1.00 87.06 242 PHE A CA 1
ATOM 1856 C C . PHE A 1 242 ? 17.979 -13.832 -21.750 1.00 87.06 242 PHE A C 1
ATOM 1858 O O . PHE A 1 242 ? 18.301 -14.988 -21.478 1.00 87.06 242 PHE A O 1
ATOM 1865 N N . LEU A 1 243 ? 17.176 -13.527 -22.766 1.00 87.31 243 LEU A N 1
ATOM 1866 C CA . LEU A 1 243 ? 16.649 -14.487 -23.728 1.00 87.31 243 LEU A CA 1
ATOM 1867 C C . LEU A 1 243 ? 17.334 -14.254 -25.086 1.00 87.31 243 LEU A C 1
ATOM 1869 O O . LEU A 1 243 ? 17.027 -13.259 -25.747 1.00 87.31 243 LEU A O 1
ATOM 1873 N N . PRO A 1 244 ? 18.281 -15.116 -25.503 1.00 83.44 244 PRO A N 1
ATOM 1874 C CA . PRO A 1 244 ? 19.087 -14.884 -26.704 1.00 83.44 244 PRO A CA 1
ATOM 1875 C C . PRO A 1 244 ? 18.339 -15.145 -28.023 1.00 83.44 244 PRO A C 1
ATOM 1877 O O . PRO A 1 244 ? 18.679 -14.533 -29.035 1.00 83.44 244 PRO A O 1
ATOM 1880 N N . SER A 1 245 ? 17.374 -16.069 -28.026 1.00 85.25 245 SER A N 1
ATOM 1881 C CA . SER A 1 245 ? 16.462 -16.380 -29.137 1.00 85.25 245 SER A CA 1
ATOM 1882 C C . SER A 1 245 ? 15.305 -17.265 -28.633 1.00 85.25 245 SER A C 1
ATOM 1884 O O . SER A 1 245 ? 15.407 -17.775 -27.514 1.00 85.25 245 SER A O 1
ATOM 1886 N N . PRO A 1 246 ? 14.239 -17.491 -29.428 1.00 82.56 246 PRO A N 1
ATOM 1887 C CA . PRO A 1 246 ? 13.131 -18.379 -29.056 1.00 82.56 246 PRO A CA 1
ATOM 1888 C C . PRO A 1 246 ? 13.535 -19.832 -28.760 1.00 82.56 246 PRO A C 1
ATOM 1890 O O . PRO A 1 246 ? 12.901 -20.495 -27.945 1.00 82.56 246 PRO A O 1
ATOM 1893 N N . GLU A 1 247 ? 14.591 -20.327 -29.406 1.00 82.12 247 GLU A N 1
ATOM 1894 C CA . GLU A 1 247 ? 15.126 -21.687 -29.237 1.00 82.12 247 GLU A CA 1
ATOM 1895 C C . GLU A 1 247 ? 16.200 -21.771 -28.142 1.00 82.12 247 GLU A C 1
ATOM 1897 O O . GLU A 1 247 ? 16.650 -22.861 -27.790 1.00 82.12 247 GLU A O 1
ATOM 1902 N N . GLY A 1 248 ? 16.664 -20.622 -27.647 1.00 79.00 248 GLY A N 1
ATOM 1903 C CA . GLY A 1 248 ? 17.714 -20.538 -26.644 1.00 79.00 248 GLY A CA 1
ATOM 1904 C C . GLY A 1 248 ? 17.170 -20.658 -25.224 1.00 79.00 248 GLY A C 1
ATOM 1905 O O . GLY A 1 248 ? 16.086 -20.172 -24.911 1.00 79.00 248 GLY A O 1
ATOM 1906 N N . GLU A 1 249 ? 17.956 -21.260 -24.334 1.00 81.81 249 GLU A N 1
ATOM 1907 C CA . GLU A 1 249 ? 17.592 -21.317 -22.919 1.00 81.81 249 GLU A CA 1
ATOM 1908 C C . GLU A 1 249 ? 17.654 -19.925 -22.260 1.00 81.81 249 GLU A C 1
ATOM 1910 O O . GLU A 1 249 ? 18.567 -19.139 -22.555 1.00 81.81 249 GLU A O 1
ATOM 1915 N N . PRO A 1 250 ? 16.728 -19.610 -21.332 1.00 85.81 250 PRO A N 1
ATOM 1916 C CA . PRO A 1 250 ? 16.805 -18.402 -20.525 1.00 85.81 250 PRO A CA 1
ATOM 1917 C C . PRO A 1 250 ? 18.090 -18.346 -19.699 1.00 85.81 250 PRO A C 1
ATOM 1919 O O . PRO A 1 250 ? 18.375 -19.227 -18.887 1.00 85.81 250 PRO A O 1
ATOM 1922 N N . LEU A 1 251 ? 18.847 -17.264 -19.850 1.00 86.94 251 LEU A N 1
ATOM 1923 C CA . LEU A 1 251 ? 20.076 -17.034 -19.101 1.00 86.94 251 LEU A CA 1
ATOM 1924 C C . LEU A 1 251 ? 19.783 -16.116 -17.917 1.00 86.94 251 LEU A C 1
ATOM 1926 O O . LEU A 1 251 ? 19.582 -14.909 -18.064 1.00 86.94 251 LEU A O 1
ATOM 1930 N N . VAL A 1 252 ? 19.737 -16.714 -16.733 1.00 85.88 252 VAL A N 1
ATOM 1931 C CA . VAL A 1 252 ? 19.373 -16.043 -15.485 1.00 85.88 252 VAL A CA 1
ATOM 1932 C C . VAL A 1 252 ? 20.614 -15.450 -14.829 1.00 85.88 252 VAL A C 1
ATOM 1934 O O . VAL A 1 252 ? 21.661 -16.089 -14.748 1.00 85.88 252 VAL A O 1
ATOM 1937 N N . LEU A 1 253 ? 20.484 -14.224 -14.340 1.00 77.56 253 LEU A N 1
ATOM 1938 C CA . LEU A 1 253 ? 21.501 -13.539 -13.557 1.00 77.56 253 LEU A CA 1
ATOM 1939 C C . LEU A 1 253 ? 21.039 -13.433 -12.109 1.00 77.56 253 LEU A C 1
ATOM 1941 O O . LEU A 1 253 ? 19.954 -12.915 -11.826 1.00 77.56 253 LEU A O 1
ATOM 1945 N N . ASP A 1 254 ? 21.893 -13.903 -11.206 1.00 70.00 254 ASP A N 1
ATOM 1946 C CA . ASP A 1 254 ? 21.626 -13.875 -9.776 1.00 70.00 254 ASP A CA 1
ATOM 1947 C C . ASP A 1 254 ? 21.585 -12.446 -9.223 1.00 70.00 254 ASP A C 1
ATOM 1949 O O . ASP A 1 254 ? 22.299 -11.538 -9.664 1.00 70.00 254 ASP A O 1
ATOM 1953 N N . TYR A 1 255 ? 20.731 -12.260 -8.218 1.00 61.72 255 TYR A N 1
ATOM 1954 C CA . TYR A 1 255 ? 20.634 -11.023 -7.458 1.00 61.72 255 TYR A CA 1
ATOM 1955 C C . TYR A 1 255 ? 21.755 -10.941 -6.398 1.00 61.72 255 TYR A C 1
ATOM 1957 O O . TYR A 1 255 ? 22.022 -11.939 -5.728 1.00 61.72 255 TYR A O 1
ATOM 1965 N N . PRO A 1 256 ? 22.368 -9.763 -6.154 1.00 62.34 256 PRO A N 1
ATOM 1966 C CA . PRO A 1 256 ? 22.119 -8.473 -6.795 1.00 62.34 256 PRO A CA 1
ATOM 1967 C C . PRO A 1 256 ? 22.727 -8.391 -8.198 1.00 62.34 256 PRO A C 1
ATOM 1969 O O . PRO A 1 256 ? 23.914 -8.645 -8.400 1.00 62.34 256 PRO A O 1
ATOM 1972 N N . PHE A 1 257 ? 21.908 -7.957 -9.156 1.00 67.38 257 PHE A N 1
ATOM 1973 C CA . PHE A 1 257 ? 22.333 -7.747 -10.535 1.00 67.38 257 PHE A CA 1
ATOM 1974 C C . PHE A 1 257 ? 23.423 -6.658 -10.607 1.00 67.38 257 PHE A C 1
ATOM 1976 O O . PHE A 1 257 ? 23.310 -5.595 -9.992 1.00 67.38 257 PHE A O 1
ATOM 1983 N N . ARG A 1 258 ? 24.477 -6.912 -11.393 1.00 71.75 258 ARG A N 1
ATOM 1984 C CA . ARG A 1 258 ? 25.504 -5.924 -11.754 1.00 71.75 258 ARG A CA 1
ATOM 1985 C C . ARG A 1 258 ? 25.507 -5.729 -13.268 1.00 71.75 258 ARG A C 1
ATOM 1987 O O . ARG A 1 258 ? 25.645 -6.709 -13.998 1.00 71.75 258 ARG A O 1
ATOM 1994 N N . GLY A 1 259 ? 25.426 -4.480 -13.739 1.00 71.75 259 GLY A N 1
ATOM 1995 C CA . GLY A 1 259 ? 25.387 -4.146 -15.174 1.00 71.75 259 GLY A CA 1
ATOM 1996 C C . GLY A 1 259 ? 26.518 -4.786 -15.981 1.00 71.75 259 GLY A C 1
ATOM 1997 O O . GLY A 1 259 ? 26.289 -5.376 -17.034 1.00 71.75 259 GLY A O 1
ATOM 1998 N N . TYR A 1 260 ? 27.720 -4.815 -15.401 1.00 74.06 260 TYR A N 1
ATOM 1999 C CA . TYR A 1 260 ? 28.883 -5.482 -15.988 1.00 74.06 260 TYR A CA 1
ATOM 2000 C C . TYR A 1 260 ? 28.664 -6.979 -16.290 1.00 74.06 260 TYR A C 1
ATOM 2002 O O . TYR A 1 260 ? 29.145 -7.474 -17.309 1.00 74.06 260 TYR A O 1
ATOM 2010 N N . TRP A 1 261 ? 27.939 -7.715 -15.439 1.00 75.75 261 TRP A N 1
ATOM 2011 C CA . TRP A 1 261 ? 27.675 -9.144 -15.656 1.00 75.75 261 TRP A CA 1
ATOM 2012 C C . TRP A 1 261 ? 26.726 -9.375 -16.828 1.00 75.75 261 TRP A C 1
ATOM 2014 O O . TRP A 1 261 ? 26.992 -10.249 -17.652 1.00 75.75 261 TRP A O 1
ATOM 2024 N N . VAL A 1 262 ? 25.689 -8.541 -16.962 1.00 74.88 262 VAL A N 1
ATOM 2025 C CA . VAL A 1 262 ? 24.823 -8.542 -18.150 1.00 74.88 262 VAL A CA 1
ATOM 2026 C C . VAL A 1 262 ? 25.653 -8.276 -19.399 1.00 74.88 262 VAL A C 1
ATOM 2028 O O . VAL A 1 262 ? 25.554 -9.020 -20.369 1.00 74.88 262 VAL A O 1
ATOM 2031 N N . ARG A 1 263 ? 26.516 -7.255 -19.376 1.00 78.88 263 ARG A N 1
ATOM 2032 C CA . ARG A 1 263 ? 27.351 -6.904 -20.529 1.00 78.88 263 ARG A CA 1
ATOM 2033 C C . ARG A 1 263 ? 28.233 -8.067 -20.978 1.00 78.88 263 ARG A C 1
ATOM 2035 O O . ARG A 1 263 ? 28.351 -8.325 -22.173 1.00 78.88 263 ARG A O 1
ATOM 2042 N N . GLN A 1 264 ? 28.842 -8.783 -20.034 1.00 79.62 264 GLN A N 1
ATOM 2043 C CA . GLN A 1 264 ? 29.631 -9.980 -20.334 1.00 79.62 264 GLN A CA 1
ATOM 2044 C C . GLN A 1 264 ? 28.764 -11.111 -20.897 1.00 79.62 264 GLN A C 1
ATOM 2046 O O . GLN A 1 264 ? 29.162 -11.754 -21.865 1.00 79.62 264 GLN A O 1
ATOM 2051 N N . LEU A 1 265 ? 27.567 -11.326 -20.349 1.00 78.12 265 LEU A N 1
ATOM 2052 C CA . LEU A 1 265 ? 26.620 -12.329 -20.838 1.00 78.12 265 LEU A CA 1
ATOM 2053 C C . LEU A 1 265 ? 26.174 -12.041 -22.282 1.00 78.12 265 LEU A C 1
ATOM 2055 O O . LEU A 1 265 ? 26.271 -12.912 -23.147 1.00 78.12 265 LEU A O 1
ATOM 2059 N N . VAL A 1 266 ? 25.767 -10.801 -22.568 1.00 76.94 266 VAL A N 1
ATOM 2060 C CA . VAL A 1 266 ? 25.370 -10.355 -23.915 1.00 76.94 266 VAL A CA 1
ATOM 2061 C C . VAL A 1 266 ? 26.545 -10.474 -24.892 1.00 76.94 266 VAL A C 1
ATOM 2063 O O . VAL A 1 266 ? 26.381 -10.958 -26.009 1.00 76.94 266 VAL A O 1
ATOM 2066 N N . LYS A 1 267 ? 27.767 -10.110 -24.475 1.00 80.88 267 LYS A N 1
ATOM 2067 C CA . LYS A 1 267 ? 28.972 -10.296 -25.305 1.00 80.88 267 LYS A CA 1
ATOM 2068 C C . LYS A 1 267 ? 29.258 -11.767 -25.606 1.00 80.88 267 LYS A C 1
ATOM 2070 O O . LYS A 1 267 ? 29.579 -12.086 -26.745 1.00 80.88 267 LYS A O 1
ATOM 2075 N N . ARG A 1 268 ? 29.141 -12.654 -24.611 1.00 79.88 268 ARG A N 1
ATOM 2076 C CA . ARG A 1 268 ? 29.413 -14.096 -24.759 1.00 79.88 268 ARG A CA 1
ATOM 2077 C C . ARG A 1 268 ? 28.440 -14.791 -25.703 1.00 79.88 268 ARG A C 1
ATOM 2079 O O . ARG A 1 268 ? 28.847 -15.700 -26.412 1.00 79.88 268 ARG A O 1
ATOM 2086 N N . THR A 1 269 ? 27.173 -14.388 -25.695 1.00 77.62 269 THR A N 1
ATOM 2087 C CA . THR A 1 269 ? 26.150 -14.993 -26.562 1.00 77.62 269 THR A CA 1
ATOM 2088 C C . THR A 1 269 ? 26.233 -14.498 -28.003 1.00 77.62 269 THR A C 1
ATOM 2090 O O . THR A 1 269 ? 25.738 -15.171 -28.901 1.00 77.62 269 THR A O 1
ATOM 2093 N N . GLY A 1 270 ? 26.829 -13.322 -28.243 1.00 76.31 270 GLY A N 1
ATOM 2094 C CA . GLY A 1 270 ? 26.927 -12.712 -29.574 1.00 76.31 270 GLY A CA 1
ATOM 2095 C C . GLY A 1 270 ? 25.576 -12.310 -30.184 1.00 76.31 270 GLY A C 1
ATOM 2096 O O . GLY A 1 270 ? 25.539 -11.772 -31.289 1.00 76.31 270 GLY A O 1
ATOM 2097 N N . LYS A 1 271 ? 24.467 -12.543 -29.471 1.00 71.88 271 LYS A N 1
ATOM 2098 C CA . LYS A 1 271 ? 23.098 -12.267 -29.906 1.00 71.88 271 LYS A CA 1
ATOM 2099 C C . LYS A 1 271 ? 22.684 -10.880 -29.429 1.00 71.88 271 LYS A C 1
ATOM 2101 O O . LYS A 1 271 ? 22.743 -10.577 -28.240 1.00 71.88 271 LYS A O 1
ATOM 2106 N N . ARG A 1 272 ? 22.290 -10.030 -30.376 1.00 69.69 272 ARG A N 1
ATOM 2107 C CA . ARG A 1 272 ? 21.789 -8.670 -30.116 1.00 69.69 272 ARG A CA 1
ATOM 2108 C C . ARG A 1 272 ? 20.420 -8.452 -30.740 1.00 69.69 272 ARG A C 1
ATOM 2110 O O . ARG A 1 272 ? 19.530 -7.924 -30.092 1.00 69.69 272 ARG A O 1
ATOM 2117 N N . GLU A 1 273 ? 20.255 -8.880 -31.984 1.00 77.44 273 GLU A N 1
ATOM 2118 C CA . GLU A 1 273 ? 19.001 -8.751 -32.715 1.00 77.44 273 GLU A CA 1
ATOM 2119 C C . GLU A 1 273 ? 18.034 -9.881 -32.341 1.00 77.44 273 GLU A C 1
ATOM 2121 O O . GLU A 1 273 ? 18.435 -11.043 -32.266 1.00 77.44 273 GLU A O 1
ATOM 2126 N N . GLY A 1 274 ? 16.778 -9.528 -32.053 1.00 74.62 274 GLY A N 1
ATOM 2127 C CA . GLY A 1 274 ? 15.740 -10.475 -31.622 1.00 74.62 274 GLY A CA 1
ATOM 2128 C C . GLY A 1 274 ? 15.900 -11.026 -30.197 1.00 74.62 274 GLY A C 1
ATOM 2129 O O . GLY A 1 274 ? 15.093 -11.852 -29.781 1.00 74.62 274 GLY A O 1
ATOM 2130 N N . ALA A 1 275 ? 16.912 -10.577 -29.445 1.00 84.12 275 ALA A N 1
ATOM 2131 C CA . ALA A 1 275 ? 17.127 -10.967 -28.056 1.00 84.12 275 ALA A CA 1
ATOM 2132 C C . ALA A 1 275 ? 16.413 -10.013 -27.087 1.00 84.12 275 ALA A C 1
ATOM 2134 O O . ALA A 1 275 ? 16.317 -8.810 -27.338 1.00 84.12 275 ALA A O 1
ATOM 2135 N N . TYR A 1 276 ? 15.976 -10.536 -25.942 1.00 85.50 276 TYR A N 1
ATOM 2136 C CA . TYR A 1 276 ? 15.332 -9.748 -24.891 1.00 85.50 276 TYR A CA 1
ATOM 2137 C C . TYR A 1 276 ? 16.167 -9.772 -23.618 1.00 85.50 276 TYR A C 1
ATOM 2139 O O . TYR A 1 276 ? 16.657 -10.816 -23.193 1.00 85.50 276 TYR A O 1
ATOM 2147 N N . LEU A 1 277 ? 16.297 -8.614 -22.977 1.00 84.31 277 LEU A N 1
ATOM 2148 C CA . LEU A 1 277 ? 16.883 -8.489 -21.650 1.00 84.31 277 LEU A CA 1
ATOM 2149 C C . LEU A 1 277 ? 15.825 -7.955 -20.690 1.00 84.31 277 LEU A C 1
ATOM 2151 O O . LEU A 1 277 ? 15.381 -6.814 -20.804 1.00 84.31 277 LEU A O 1
ATOM 2155 N N . PHE A 1 278 ? 15.465 -8.774 -19.713 1.00 82.19 278 PHE A N 1
ATOM 2156 C CA . PHE A 1 278 ? 14.551 -8.415 -18.645 1.00 82.19 278 PHE A CA 1
ATOM 2157 C C . PHE A 1 278 ? 15.342 -8.037 -17.397 1.00 82.19 278 PHE A C 1
ATOM 2159 O O . PHE A 1 278 ? 16.128 -8.832 -16.875 1.00 82.19 278 PHE A O 1
ATOM 2166 N N . LEU A 1 279 ? 15.117 -6.819 -16.909 1.00 77.56 279 LEU A N 1
ATOM 2167 C CA . LEU A 1 279 ? 15.745 -6.296 -15.700 1.00 77.56 279 LEU A CA 1
ATOM 2168 C C . LEU A 1 279 ? 14.676 -6.079 -14.621 1.00 77.56 279 LEU A C 1
ATOM 2170 O O . LEU A 1 279 ? 13.701 -5.367 -14.866 1.00 77.56 279 LEU A O 1
ATOM 2174 N N . PRO A 1 280 ? 14.837 -6.656 -13.421 1.00 67.88 280 PRO A N 1
ATOM 2175 C CA . PRO A 1 280 ? 13.934 -6.414 -12.313 1.00 67.88 280 PRO A CA 1
ATOM 2176 C C . PRO A 1 280 ? 14.204 -5.021 -11.730 1.00 67.88 280 PRO A C 1
ATOM 2178 O O . PRO A 1 280 ? 15.321 -4.701 -11.325 1.00 67.88 280 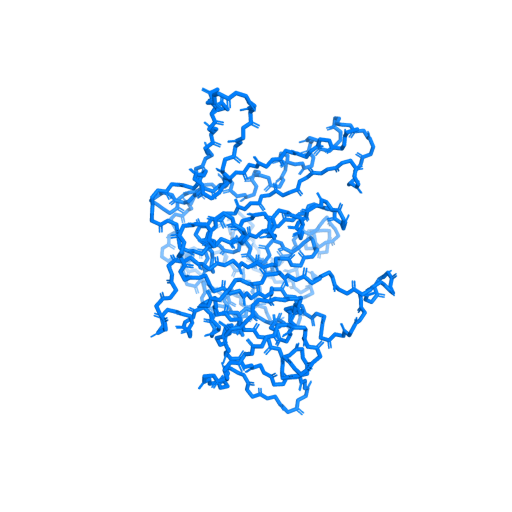PRO A O 1
ATOM 2181 N N . GLY A 1 281 ? 13.165 -4.191 -11.639 1.00 65.69 281 GLY A N 1
ATOM 2182 C CA . GLY A 1 281 ? 13.252 -2.870 -11.013 1.00 65.69 281 GLY A CA 1
ATOM 2183 C C . GLY A 1 281 ? 13.555 -1.733 -11.993 1.00 65.69 281 GLY A C 1
ATOM 2184 O O . GLY A 1 281 ? 13.101 -1.747 -13.132 1.00 65.69 281 GLY A O 1
ATOM 2185 N N . ALA A 1 282 ? 14.240 -0.692 -11.514 1.00 64.19 282 ALA A N 1
ATOM 2186 C CA . ALA A 1 282 ? 14.449 0.533 -12.280 1.00 64.19 282 ALA A CA 1
ATOM 2187 C C . ALA A 1 282 ? 15.630 0.399 -13.253 1.00 64.19 282 ALA A C 1
ATOM 2189 O O . ALA A 1 282 ? 16.763 0.155 -12.838 1.00 64.19 282 ALA A O 1
ATOM 2190 N N . CYS A 1 283 ? 15.372 0.634 -14.538 1.00 69.06 283 CYS A N 1
ATOM 2191 C CA . CYS A 1 283 ? 16.406 0.784 -15.554 1.00 69.06 283 CYS A CA 1
ATOM 2192 C C . CYS A 1 283 ? 16.754 2.274 -15.687 1.00 69.06 283 CYS A C 1
ATOM 2194 O O . CYS A 1 283 ? 16.017 3.041 -16.302 1.00 69.06 283 CYS A O 1
ATOM 2196 N N . THR A 1 284 ? 17.830 2.711 -15.032 1.00 70.56 284 THR A N 1
ATOM 2197 C CA . THR A 1 284 ? 18.319 4.096 -15.130 1.00 70.56 284 THR A CA 1
ATOM 2198 C C . THR A 1 284 ? 19.337 4.229 -16.266 1.00 70.56 284 THR A C 1
ATOM 2200 O O . THR A 1 284 ? 19.932 3.222 -16.655 1.00 70.56 284 THR A O 1
ATOM 2203 N N . PRO A 1 285 ? 19.625 5.449 -16.761 1.00 72.88 285 PRO A N 1
ATOM 2204 C CA . PRO A 1 285 ? 20.714 5.661 -17.717 1.00 72.88 285 PRO A CA 1
ATOM 2205 C C . PRO A 1 285 ? 22.041 5.052 -17.245 1.00 72.88 285 PRO A C 1
ATOM 2207 O O . PRO A 1 285 ? 22.684 4.333 -17.991 1.00 72.88 285 PRO A O 1
ATOM 2210 N N . SER A 1 286 ? 22.377 5.191 -15.957 1.00 70.62 286 SER A N 1
ATOM 2211 C CA . SER A 1 286 ? 23.581 4.571 -15.382 1.00 70.62 286 SER A CA 1
ATOM 2212 C C . SER A 1 286 ? 23.569 3.038 -15.448 1.00 70.62 286 SER A C 1
ATOM 2214 O O . SER A 1 286 ? 24.614 2.420 -15.643 1.00 70.62 286 SER A O 1
ATOM 2216 N N . VAL A 1 2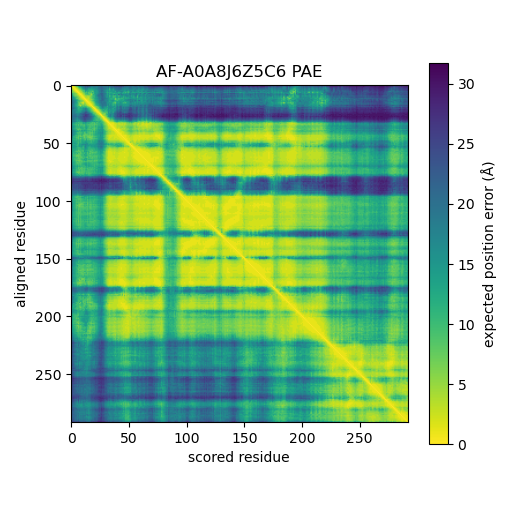87 ? 22.402 2.407 -15.288 1.00 74.25 287 VAL A N 1
ATOM 2217 C CA . VAL A 1 287 ? 22.252 0.957 -15.467 1.00 74.25 287 VAL A CA 1
ATOM 2218 C C . VAL A 1 287 ? 22.441 0.576 -16.935 1.00 74.25 287 VAL A C 1
ATOM 2220 O O . VAL A 1 287 ? 23.149 -0.389 -17.215 1.00 74.25 287 VAL A O 1
ATOM 2223 N N . LEU A 1 288 ? 21.862 1.343 -17.861 1.00 77.75 288 LEU A N 1
ATOM 2224 C CA . LEU A 1 288 ? 22.021 1.135 -19.302 1.00 77.75 288 LEU A CA 1
ATOM 2225 C C . LEU A 1 288 ? 23.483 1.285 -19.743 1.00 77.75 288 LEU A C 1
ATOM 2227 O O . LEU A 1 288 ? 23.980 0.417 -20.455 1.00 77.75 288 LEU A O 1
ATOM 2231 N N . ASP A 1 289 ? 24.193 2.300 -19.249 1.00 80.50 289 ASP A N 1
ATOM 2232 C CA . ASP A 1 289 ? 25.611 2.549 -19.549 1.00 80.50 289 ASP A CA 1
ATOM 2233 C C . ASP A 1 289 ? 26.528 1.419 -19.063 1.00 80.50 289 ASP A C 1
ATOM 2235 O O . ASP A 1 289 ? 27.583 1.161 -19.635 1.00 80.50 289 ASP A O 1
ATOM 2239 N N . GLN A 1 290 ? 26.150 0.721 -17.989 1.00 75.88 290 GLN A N 1
ATOM 2240 C CA . GLN A 1 290 ? 26.904 -0.447 -17.529 1.00 75.88 290 GLN A CA 1
ATOM 2241 C C . GLN A 1 290 ? 26.648 -1.694 -18.388 1.00 75.88 290 GLN A C 1
ATOM 2243 O O . GLN A 1 290 ? 27.454 -2.630 -18.352 1.00 75.88 290 GLN A O 1
ATOM 2248 N N . ILE A 1 291 ? 25.521 -1.732 -19.106 1.00 75.50 291 ILE A N 1
ATOM 2249 C CA . ILE A 1 291 ? 25.079 -2.865 -19.926 1.00 75.50 291 ILE A CA 1
ATOM 2250 C C . ILE A 1 291 ? 25.566 -2.727 -21.376 1.00 75.50 291 ILE A C 1
ATOM 2252 O O . ILE A 1 291 ? 26.018 -3.724 -21.946 1.00 75.50 291 ILE A O 1
ATOM 2256 N N . MET A 1 292 ? 25.492 -1.524 -21.958 1.00 70.50 292 MET A N 1
ATOM 2257 C CA . MET A 1 292 ? 25.934 -1.214 -23.330 1.00 70.50 292 MET A CA 1
ATOM 2258 C C . MET A 1 292 ? 27.466 -1.028 -23.393 1.00 70.50 292 MET A C 1
ATOM 2260 O O . MET A 1 292 ? 28.151 -1.719 -24.192 1.00 70.50 292 MET A O 1
#

Nearest PDB structures (foldseek):
  3la6-assembly1_H  TM=4.546E-01  e=4.367E-02  Escherichia coli K-12
  3la6-assembly2_P  TM=4.519E-01  e=5.912E-02  Escherichia coli K-12
  7nhs-assembly1_A  TM=4.818E-01  e=1.223E-01  Escherichia coli
  3la6-assembly2_M  TM=4.581E-01  e=1.381E-01  Escherichia coli K-12
  7nii-assembly1_H  TM=4.828E-01  e=2.110E-01  Escherichia coli

Sequence (292 aa):
MAGFCVRAVGRENGNWTFGQKKVEEMGFGLKMRISESFPPGIRTVSIIGMSKNAGKTTLFNQLLQEYGEGKRVVGLVSAGVDGEKFDVWNALPKPAVLPHPGSLVATSKQAIEDAEARFEIIEKVKDSSIGQEVYLARTIRGGAVKLIGNPSRRDLRRALQAFGRYGTEVNLIDGAYNRIASADPSITDGILLVAGASYHPSLPILLDHLRDLIFQFTLPRISPDPWIEAALPYLERGNAVFLPSPEGEPLVLDYPFRGYWVRQLVKRTGKREGAYLFLPGACTPSVLDQIM

Radius of gyration: 21.19 Å; Cα contacts (8 Å, |Δi|>4): 567; chains: 1; bounding box: 57×49×54 Å

pLDDT: mean 75.35, std 17.09, range [24.92, 98.19]

Foldseek 3Di:
DFDKDKWKWFDDPRATDTDDDDQDDDPPDRDDLPLVRYDPPFAEEEEAEAFVVLCSQVVQQSNQVSVVVVVAAEEEAEQAQPQDQAPPVPRDGAFWHWHAANYKYWAFPVQQVPWPWHWDFDAFLDDDPPGTTITIIGTHHIGTTDHHDQHDPVSLVSSVVVCVVSRGRHYYYHYDYPDCVCVPSVRGRMYIYRYGCNNPVDPVVSVVVVCVVVVVSRPDDDPDDVQVVLCVVLLVVQWKWKFLASPDDIDTHDPPDDLQVLQVVCVVSVGDPRMDIGHHDDDDPVSVVSND